Protein AF-A0A847FYU6-F1 (afdb_monomer_lite)

Radius of gyration: 20.03 Å; chains: 1; bounding box: 43×54×54 Å

Structure (mmCIF, N/CA/C/O backbone):
data_AF-A0A847FYU6-F1
#
_entry.id   AF-A0A847FYU6-F1
#
loop_
_atom_site.group_PDB
_atom_site.id
_atom_site.type_symbol
_atom_site.label_atom_id
_atom_site.label_alt_id
_atom_site.label_comp_id
_atom_site.label_asym_id
_atom_site.label_entity_id
_atom_site.label_seq_id
_atom_site.pdbx_PDB_ins_code
_atom_site.Cartn_x
_atom_site.Cartn_y
_atom_site.Cartn_z
_atom_site.occupancy
_atom_site.B_iso_or_equiv
_atom_site.auth_seq_id
_atom_site.auth_comp_id
_atom_site.auth_asym_id
_atom_site.auth_atom_id
_atom_site.pdbx_PDB_model_num
ATOM 1 N N . MET A 1 1 ? 19.578 22.701 -1.229 1.00 43.34 1 MET A N 1
ATOM 2 C CA . MET A 1 1 ? 18.498 22.442 -0.250 1.00 43.34 1 MET A CA 1
ATOM 3 C C . MET A 1 1 ? 17.184 22.401 -1.014 1.00 43.34 1 MET A C 1
ATOM 5 O O . MET A 1 1 ? 16.967 23.309 -1.808 1.00 43.34 1 MET A O 1
ATOM 9 N N . LYS A 1 2 ? 16.361 21.353 -0.849 1.00 46.41 2 LYS A N 1
ATOM 10 C CA . LYS A 1 2 ? 15.004 21.306 -1.429 1.00 46.41 2 LYS A CA 1
ATOM 11 C C . LYS A 1 2 ? 14.186 22.397 -0.721 1.00 46.41 2 LYS A C 1
ATOM 13 O O . LYS A 1 2 ? 14.254 22.490 0.503 1.00 46.41 2 LYS A O 1
ATOM 18 N N . ALA A 1 3 ? 13.534 23.280 -1.473 1.00 59.75 3 ALA A N 1
ATOM 19 C CA . ALA A 1 3 ? 12.736 24.351 -0.883 1.00 59.75 3 ALA A CA 1
ATOM 20 C C . ALA A 1 3 ? 11.536 23.732 -0.155 1.00 59.75 3 ALA A C 1
ATOM 22 O O . ALA A 1 3 ? 10.789 22.977 -0.771 1.00 59.75 3 ALA A O 1
ATOM 23 N N . ILE A 1 4 ? 11.387 24.032 1.136 1.00 56.44 4 ILE A N 1
ATOM 24 C CA . ILE A 1 4 ? 10.260 23.563 1.946 1.00 56.44 4 ILE A CA 1
ATOM 25 C C . ILE A 1 4 ? 9.082 24.510 1.696 1.00 56.44 4 ILE A C 1
ATOM 27 O O . ILE A 1 4 ? 9.173 25.712 1.949 1.00 56.44 4 ILE A O 1
ATOM 31 N N . SER A 1 5 ? 7.987 23.975 1.170 1.00 66.25 5 SER A N 1
ATOM 32 C CA . SER A 1 5 ? 6.736 24.669 0.884 1.00 66.25 5 SER A CA 1
ATOM 33 C C . SER A 1 5 ? 5.738 24.456 2.014 1.00 66.25 5 SER A C 1
ATOM 35 O O . SER A 1 5 ? 5.452 23.327 2.407 1.00 66.25 5 SER A O 1
ATOM 37 N N . ILE A 1 6 ? 5.113 25.536 2.484 1.00 61.34 6 ILE A N 1
ATOM 38 C CA . ILE A 1 6 ? 4.040 25.444 3.482 1.00 61.34 6 ILE A CA 1
ATOM 39 C C . ILE A 1 6 ? 2.865 24.577 2.997 1.00 61.34 6 ILE A C 1
ATOM 41 O O . ILE A 1 6 ? 2.273 23.844 3.782 1.00 61.34 6 ILE A O 1
ATOM 45 N N . PHE A 1 7 ? 2.558 24.607 1.698 1.00 55.06 7 PHE A N 1
ATOM 46 C CA . PHE A 1 7 ? 1.417 23.887 1.129 1.00 55.06 7 PHE A CA 1
ATOM 47 C C . PHE A 1 7 ? 1.716 22.422 0.803 1.00 55.06 7 PHE A C 1
ATOM 49 O O . PHE A 1 7 ? 0.790 21.619 0.815 1.00 55.06 7 PHE A O 1
ATOM 56 N N . ASN A 1 8 ? 2.979 22.079 0.521 1.00 51.44 8 ASN A N 1
ATOM 57 C CA . ASN A 1 8 ? 3.351 20.728 0.082 1.00 51.44 8 ASN A CA 1
ATOM 58 C C . ASN A 1 8 ? 4.063 19.914 1.171 1.00 51.44 8 ASN A C 1
ATOM 60 O O . ASN A 1 8 ? 3.996 18.691 1.136 1.00 51.44 8 ASN A O 1
ATOM 64 N N . ASP A 1 9 ? 4.727 20.579 2.122 1.00 56.53 9 ASP A N 1
ATOM 65 C CA . ASP A 1 9 ? 5.598 19.924 3.106 1.00 56.53 9 ASP A CA 1
ATOM 66 C C . ASP A 1 9 ? 5.151 20.140 4.565 1.00 56.53 9 ASP A C 1
ATOM 68 O O . ASP A 1 9 ? 5.612 19.427 5.454 1.00 56.53 9 ASP A O 1
ATOM 72 N N . VAL A 1 10 ? 4.265 21.112 4.836 1.00 58.56 10 VAL A N 1
ATOM 73 C CA . VAL A 1 10 ? 3.829 21.464 6.208 1.00 58.56 10 VAL A CA 1
ATOM 74 C C . VAL A 1 10 ? 2.345 21.178 6.438 1.00 58.56 10 VAL A C 1
ATOM 76 O O . VAL A 1 10 ? 1.976 20.643 7.484 1.00 58.56 10 VAL A O 1
ATOM 79 N N . LEU A 1 11 ? 1.481 21.515 5.478 1.00 59.62 11 LEU A N 1
ATOM 80 C CA . LEU A 1 11 ? 0.061 21.182 5.554 1.00 59.62 11 LEU A CA 1
ATOM 81 C C . LEU A 1 11 ? -0.159 19.718 5.157 1.00 59.62 11 LEU A C 1
ATOM 83 O O . LEU A 1 11 ? 0.152 19.301 4.045 1.00 59.62 11 LEU A O 1
ATOM 87 N N . GLY A 1 12 ? -0.706 18.937 6.091 1.00 58.03 12 GLY A N 1
ATOM 88 C CA . GLY A 1 12 ? -1.098 17.555 5.836 1.00 58.03 12 GLY A CA 1
ATOM 89 C C . GLY A 1 12 ? -2.243 17.452 4.816 1.00 58.03 12 GLY A C 1
ATOM 90 O O . GLY A 1 12 ? -2.967 18.423 4.584 1.00 58.03 12 GLY A O 1
ATOM 91 N N . PRO A 1 13 ? -2.441 16.271 4.210 1.00 62.00 13 PRO A N 1
ATOM 92 C CA . PRO A 1 13 ? -3.487 16.067 3.216 1.00 62.00 13 PRO A CA 1
ATOM 93 C C . PRO A 1 13 ? -4.883 16.266 3.817 1.00 62.00 13 PRO A C 1
ATOM 95 O O . PRO A 1 13 ? -5.153 15.865 4.949 1.00 62.00 13 PRO A O 1
ATOM 98 N N . VAL A 1 14 ? -5.799 16.830 3.026 1.00 68.69 14 VAL A N 1
ATOM 99 C CA . VAL A 1 14 ? -7.224 16.880 3.378 1.00 68.69 14 VAL A CA 1
ATOM 100 C C . VAL A 1 14 ? -7.782 15.460 3.293 1.00 68.69 14 VAL A C 1
ATOM 102 O O . VAL A 1 14 ? -7.797 14.853 2.223 1.00 68.69 14 VAL A O 1
ATOM 105 N N . MET A 1 15 ? -8.221 14.916 4.425 1.00 75.25 15 MET A N 1
ATOM 106 C CA . MET A 1 15 ? -8.644 13.522 4.543 1.00 75.25 15 MET A CA 1
ATOM 107 C C . MET A 1 15 ? -9.713 13.342 5.617 1.00 75.25 15 MET A C 1
ATOM 109 O O . MET A 1 15 ? -9.850 14.176 6.509 1.00 75.25 15 MET A O 1
ATOM 113 N N . ARG A 1 16 ? -10.439 12.219 5.555 1.00 74.31 16 ARG A N 1
ATOM 114 C CA . ARG A 1 16 ? -11.353 11.784 6.628 1.00 74.31 16 ARG A CA 1
ATOM 115 C C . ARG A 1 16 ? -10.680 10.891 7.686 1.00 74.31 16 ARG A C 1
ATOM 117 O O . ARG A 1 16 ? -11.329 10.519 8.656 1.00 74.31 16 ARG A O 1
ATOM 124 N N . GLY A 1 17 ? -9.406 10.538 7.498 1.00 62.62 17 GLY A N 1
ATOM 125 C CA . GLY A 1 17 ? -8.638 9.696 8.419 1.00 62.62 17 GLY A CA 1
ATOM 126 C C . GLY A 1 17 ? -7.938 10.479 9.538 1.00 62.62 17 GLY A C 1
ATOM 127 O O . GLY A 1 17 ? -7.663 11.667 9.368 1.00 62.62 17 GLY A O 1
ATOM 128 N N . PRO A 1 18 ? -7.616 9.831 10.671 1.00 77.19 18 PRO A N 1
ATOM 129 C CA . PRO A 1 18 ? -7.043 10.502 11.839 1.00 77.19 18 PRO A CA 1
ATOM 130 C C . PRO A 1 18 ? -5.551 10.846 11.696 1.00 77.19 18 PRO A C 1
ATOM 132 O O . PRO A 1 18 ? -5.053 11.677 12.454 1.00 77.19 18 PRO A O 1
ATOM 135 N N . SER A 1 19 ? -4.816 10.222 10.761 1.00 80.62 19 SER A N 1
ATOM 136 C CA . SER A 1 19 ? -3.350 10.298 10.731 1.00 80.62 19 SER A CA 1
ATOM 137 C C . SER A 1 19 ? -2.748 10.370 9.327 1.00 80.62 19 SER A C 1
ATOM 139 O O . SER A 1 19 ? -3.019 9.547 8.456 1.00 80.62 19 SER A O 1
ATOM 141 N N . SER A 1 20 ? -1.833 11.314 9.098 1.00 80.44 20 SER A N 1
ATOM 142 C CA . SER A 1 20 ? -1.152 11.423 7.800 1.00 80.44 20 SER A CA 1
ATOM 143 C C . SER A 1 20 ? -0.212 10.237 7.557 1.00 80.44 20 SER A C 1
ATOM 145 O O . SER A 1 20 ? -0.145 9.711 6.451 1.00 80.44 20 SER A O 1
ATOM 147 N N . SER A 1 21 ? 0.490 9.760 8.588 1.00 84.56 21 SER A N 1
ATOM 148 C CA . SER A 1 21 ? 1.397 8.607 8.469 1.00 84.56 21 SER A CA 1
ATOM 149 C C . SER A 1 21 ? 0.663 7.268 8.476 1.00 84.56 21 SER A C 1
ATOM 151 O O . SER A 1 21 ? 1.101 6.337 7.809 1.00 84.56 21 SER A O 1
ATOM 153 N N . HIS A 1 22 ? -0.455 7.174 9.198 1.00 90.50 22 HIS A N 1
ATOM 154 C CA . HIS A 1 22 ? -1.193 5.924 9.372 1.00 90.50 22 HIS A CA 1
ATOM 155 C C . HIS A 1 22 ? -2.504 5.862 8.592 1.00 90.50 22 HIS A C 1
ATOM 157 O O . HIS A 1 22 ? -3.166 4.843 8.644 1.00 90.50 22 HIS A O 1
ATOM 163 N N . THR A 1 23 ? -2.874 6.875 7.817 1.00 92.44 23 THR A N 1
ATOM 164 C CA . THR A 1 23 ? -4.031 6.802 6.911 1.00 92.44 23 THR A CA 1
ATOM 165 C C . THR A 1 23 ? -3.664 7.296 5.520 1.00 92.44 23 THR A C 1
ATOM 167 O O . THR A 1 23 ? -3.833 6.565 4.544 1.00 92.44 23 THR A O 1
ATOM 170 N N . ALA A 1 24 ? -3.095 8.502 5.407 1.00 91.50 24 ALA A N 1
ATOM 171 C CA . ALA A 1 24 ? -2.779 9.068 4.096 1.00 91.50 24 ALA A CA 1
ATOM 172 C C . ALA A 1 24 ? -1.630 8.339 3.388 1.00 91.50 24 ALA A C 1
ATOM 174 O O . ALA A 1 24 ? -1.747 8.042 2.202 1.00 91.50 24 ALA A O 1
ATOM 175 N N . ALA A 1 25 ? -0.547 7.995 4.090 1.00 93.50 25 ALA A N 1
ATOM 176 C CA . ALA A 1 25 ? 0.525 7.205 3.485 1.00 93.50 25 ALA A CA 1
ATOM 177 C C . ALA A 1 25 ? 0.050 5.794 3.069 1.00 93.50 25 ALA A C 1
ATOM 179 O O . ALA A 1 25 ? 0.271 5.438 1.913 1.00 93.50 25 ALA A O 1
ATOM 180 N N . PRO A 1 26 ? -0.672 5.014 3.905 1.00 96.88 26 PRO A N 1
ATOM 181 C CA . PRO A 1 26 ? -1.332 3.777 3.473 1.00 96.88 26 PRO A CA 1
ATOM 182 C C . PRO A 1 26 ? -2.213 3.935 2.234 1.00 96.88 26 PRO A C 1
ATOM 184 O O . PRO A 1 26 ? -2.156 3.110 1.324 1.00 96.88 26 PRO A O 1
ATOM 187 N N . TYR A 1 27 ? -2.975 5.026 2.155 1.00 96.12 27 TYR A N 1
ATOM 188 C CA . TYR A 1 27 ? -3.772 5.354 0.978 1.00 96.12 27 TYR A CA 1
ATOM 189 C C . TYR A 1 27 ? -2.930 5.552 -0.281 1.00 96.12 27 TYR A C 1
ATOM 191 O O . TYR A 1 27 ? -3.221 4.957 -1.321 1.00 96.12 27 TYR A O 1
ATOM 199 N N . GLN A 1 28 ? -1.861 6.338 -0.199 1.00 94.44 28 GLN A N 1
ATOM 200 C CA . GLN A 1 28 ? -0.973 6.549 -1.338 1.00 94.44 28 GLN A CA 1
ATOM 201 C C . GLN A 1 28 ? -0.245 5.257 -1.737 1.00 94.44 28 GLN A C 1
ATOM 203 O O . GLN A 1 28 ? -0.150 4.952 -2.926 1.00 94.44 28 GLN A O 1
ATOM 208 N N . ILE A 1 29 ? 0.175 4.443 -0.760 1.00 97.06 29 ILE A N 1
ATOM 209 C CA . ILE A 1 29 ? 0.744 3.113 -1.010 1.00 97.06 29 ILE A CA 1
ATOM 210 C C . ILE A 1 29 ? -0.279 2.245 -1.755 1.00 97.06 29 ILE A C 1
ATOM 212 O O . ILE A 1 29 ? 0.053 1.669 -2.789 1.00 97.06 29 ILE A O 1
ATOM 216 N N . GLY A 1 30 ? -1.532 2.196 -1.295 1.00 96.81 30 GLY A N 1
ATOM 217 C CA . GLY A 1 30 ? -2.610 1.455 -1.953 1.00 96.81 30 GLY A CA 1
ATOM 218 C C . GLY A 1 30 ? -2.847 1.914 -3.395 1.00 96.81 30 GLY A C 1
ATOM 219 O O . GLY A 1 30 ? -2.983 1.083 -4.293 1.00 96.81 30 GLY A O 1
ATOM 220 N N . ARG A 1 31 ? -2.817 3.228 -3.652 1.00 94.00 31 ARG A N 1
ATOM 221 C CA . ARG A 1 31 ? -2.963 3.792 -5.004 1.00 94.00 31 ARG A CA 1
ATOM 222 C C . ARG A 1 31 ? -1.825 3.408 -5.937 1.00 94.00 31 ARG A C 1
ATOM 224 O O . ARG A 1 31 ? -2.080 3.022 -7.078 1.00 94.00 31 ARG A O 1
ATOM 231 N N . MET A 1 32 ? -0.585 3.524 -5.473 1.00 94.00 32 MET A N 1
ATOM 232 C CA . MET A 1 32 ? 0.580 3.124 -6.261 1.00 94.00 32 MET A CA 1
ATOM 233 C C . MET A 1 32 ? 0.570 1.617 -6.513 1.00 94.00 32 MET A C 1
ATOM 235 O O . MET A 1 32 ? 0.771 1.184 -7.644 1.00 94.00 32 MET A O 1
ATOM 239 N N . ALA A 1 33 ? 0.230 0.813 -5.504 1.00 95.62 33 ALA A N 1
ATOM 240 C CA . ALA A 1 33 ? 0.115 -0.632 -5.652 1.00 95.62 33 ALA A CA 1
ATOM 241 C C . ALA A 1 33 ? -0.987 -1.023 -6.653 1.00 95.62 33 ALA A C 1
ATOM 243 O O . ALA A 1 33 ? -0.771 -1.907 -7.479 1.00 95.62 33 ALA A O 1
ATOM 244 N N . ARG A 1 34 ? -2.130 -0.320 -6.659 1.00 94.06 34 ARG A N 1
ATOM 245 C CA . ARG A 1 34 ? -3.172 -0.466 -7.690 1.00 94.06 34 ARG A CA 1
ATOM 246 C C . ARG A 1 34 ? -2.621 -0.173 -9.086 1.00 94.06 34 ARG A C 1
ATOM 248 O O . ARG A 1 34 ? -2.876 -0.944 -10.008 1.00 94.06 34 ARG A O 1
ATOM 255 N N . ALA A 1 35 ? -1.883 0.924 -9.256 1.00 90.00 35 ALA A N 1
ATOM 256 C CA . ALA A 1 35 ? -1.304 1.295 -10.548 1.00 90.00 35 ALA A CA 1
ATOM 257 C C . ALA A 1 35 ? -0.295 0.245 -11.043 1.00 90.00 35 ALA A C 1
ATOM 259 O O . ALA A 1 35 ? -0.371 -0.182 -12.194 1.00 90.00 35 ALA A O 1
ATOM 260 N N . LEU A 1 36 ? 0.581 -0.241 -10.160 1.00 91.31 36 LEU A N 1
ATOM 261 C CA . LEU A 1 36 ? 1.536 -1.312 -10.461 1.00 91.31 36 LEU A CA 1
ATOM 262 C C . LEU A 1 36 ? 0.824 -2.629 -10.823 1.00 91.31 36 LEU A C 1
ATOM 264 O O . LEU A 1 36 ? 1.187 -3.290 -11.800 1.00 91.31 36 LEU A O 1
ATOM 268 N N . LEU A 1 37 ? -0.228 -2.988 -10.079 1.00 92.62 37 LEU A N 1
ATOM 269 C CA . LEU A 1 37 ? -1.007 -4.210 -10.288 1.00 92.62 37 LEU A CA 1
ATOM 270 C C . LEU A 1 37 ? -1.802 -4.198 -11.600 1.00 92.62 37 LEU A C 1
ATOM 272 O O . LEU A 1 37 ? -1.898 -5.236 -12.251 1.00 92.62 37 LEU A O 1
ATOM 276 N N . LEU A 1 38 ? -2.395 -3.058 -11.973 1.00 87.50 38 LEU A N 1
ATOM 277 C CA . LEU A 1 38 ? -3.317 -2.956 -13.114 1.00 87.50 38 LEU A CA 1
ATOM 278 C C . LEU A 1 38 ? -2.655 -2.434 -14.399 1.00 87.50 38 LEU A C 1
ATOM 280 O O . LEU A 1 38 ? -3.106 -2.781 -15.487 1.00 87.50 38 LEU A O 1
ATOM 284 N N . GLY A 1 39 ? -1.520 -1.733 -14.304 1.00 73.06 39 GLY A N 1
ATOM 285 C CA . GLY A 1 39 ? -0.780 -1.200 -15.454 1.00 73.06 39 GLY A CA 1
ATOM 286 C C . GLY A 1 39 ? -1.353 0.113 -16.025 1.00 73.06 39 GLY A C 1
ATOM 287 O O . GLY A 1 39 ? -2.414 0.571 -15.593 1.00 73.06 39 GLY A O 1
ATOM 288 N N . PRO A 1 40 ? -0.643 0.738 -16.989 1.00 54.94 40 PRO A N 1
ATOM 289 C CA . PRO A 1 40 ? -0.931 2.088 -17.496 1.00 54.94 40 PRO A CA 1
ATOM 290 C C . PRO A 1 40 ? -2.248 2.225 -18.273 1.00 54.94 40 PRO A C 1
ATOM 292 O O . PRO A 1 40 ? -2.797 3.321 -18.333 1.00 54.94 40 PRO A O 1
ATOM 295 N N . ASP A 1 41 ? -2.821 1.139 -18.793 1.00 45.38 41 ASP A N 1
ATOM 296 C CA . ASP A 1 41 ? -4.009 1.220 -19.655 1.00 45.38 41 ASP A CA 1
ATOM 297 C C . ASP A 1 41 ? -5.294 1.676 -18.933 1.00 45.38 41 ASP A C 1
ATOM 299 O O . ASP A 1 41 ? -6.324 1.871 -19.578 1.00 45.38 41 ASP A O 1
ATOM 303 N N . ARG A 1 42 ? -5.301 1.780 -17.594 1.00 49.78 42 ARG A N 1
ATOM 304 C CA . ARG A 1 42 ? -6.557 1.778 -16.808 1.00 49.78 42 ARG A CA 1
ATOM 305 C C . ARG A 1 42 ? -6.583 2.730 -15.614 1.00 49.78 42 ARG A C 1
ATOM 307 O O . ARG A 1 42 ? -7.326 2.518 -14.649 1.00 49.78 42 ARG A O 1
ATOM 314 N N . VAL A 1 43 ? -5.780 3.788 -15.660 1.00 39.12 43 VAL A N 1
ATOM 315 C CA . VAL A 1 43 ? -5.904 4.925 -14.744 1.00 39.12 43 VAL A CA 1
ATOM 316 C C . VAL A 1 43 ? -6.774 5.984 -15.445 1.00 39.12 43 VAL A C 1
ATOM 318 O O . VAL A 1 43 ? -6.302 6.579 -16.410 1.00 39.12 43 VAL A O 1
ATOM 321 N N . PRO A 1 44 ? -8.019 6.255 -14.996 1.00 36.47 44 PRO A N 1
ATOM 322 C CA . PRO A 1 44 ? -9.011 7.028 -15.764 1.00 36.47 44 PRO A CA 1
ATOM 323 C C . PRO A 1 44 ? -8.567 8.423 -16.233 1.00 36.47 44 PRO A C 1
ATOM 325 O O . PRO A 1 44 ? -9.132 8.964 -17.176 1.00 36.47 44 PRO A O 1
ATOM 328 N N . HIS A 1 45 ? -7.561 9.015 -15.582 1.00 40.41 45 HIS A N 1
ATOM 329 C CA . HIS A 1 45 ? -7.028 10.337 -15.920 1.00 40.41 45 HIS A CA 1
ATOM 330 C C . HIS A 1 45 ? -5.818 10.317 -16.870 1.00 40.41 45 HIS A C 1
ATOM 332 O O . HIS A 1 45 ? -5.413 11.382 -17.322 1.00 40.41 45 HIS A O 1
ATOM 338 N N . LEU A 1 46 ? -5.252 9.145 -17.188 1.00 35.62 46 LEU A N 1
ATOM 339 C CA . LEU A 1 46 ? -4.113 8.988 -18.108 1.00 35.62 46 LEU A CA 1
ATOM 340 C C . LEU A 1 46 ? -4.495 8.298 -19.429 1.00 35.62 46 LEU A C 1
ATOM 342 O O . LEU A 1 46 ? -3.724 8.336 -20.377 1.00 35.62 46 LEU A O 1
ATOM 346 N N . SER A 1 47 ? -5.697 7.723 -19.535 1.00 37.28 47 SER A N 1
ATOM 347 C CA . SER A 1 47 ? -6.171 7.025 -20.744 1.00 37.28 47 SER A CA 1
ATOM 348 C C . SER A 1 47 ? -6.692 7.950 -21.860 1.00 37.28 47 SER A C 1
ATOM 350 O O . SER A 1 47 ? -7.392 7.492 -22.764 1.00 37.28 47 SER A O 1
ATOM 352 N N . ARG A 1 48 ? -6.394 9.255 -21.831 1.00 41.38 48 ARG A N 1
ATOM 353 C CA . ARG A 1 48 ? -6.745 10.154 -22.939 1.00 41.38 48 ARG A CA 1
ATOM 354 C C . ARG A 1 48 ? -5.605 10.195 -23.945 1.00 41.38 48 ARG A C 1
ATOM 356 O O . ARG A 1 48 ? -4.610 10.865 -23.723 1.00 41.38 48 ARG A O 1
ATOM 363 N N . GLY A 1 49 ? -5.808 9.492 -25.056 1.00 45.16 49 GLY A N 1
ATOM 364 C CA . GLY A 1 49 ? -4.967 9.593 -26.244 1.00 45.16 49 GLY A CA 1
ATOM 365 C C . GLY A 1 49 ? -4.097 8.365 -26.460 1.00 45.16 49 GLY A C 1
ATOM 366 O O . GLY A 1 49 ? -2.966 8.318 -25.999 1.00 45.16 49 GLY A O 1
ATOM 367 N N . THR A 1 50 ? -4.655 7.372 -27.159 1.00 40.72 50 THR A N 1
ATOM 368 C CA . THR A 1 50 ? -4.028 6.491 -28.174 1.00 40.72 50 THR A CA 1
ATOM 369 C C . THR A 1 50 ? -4.736 5.135 -28.202 1.00 40.72 50 THR A C 1
ATOM 371 O O . THR A 1 50 ? -4.260 4.143 -27.666 1.00 40.72 50 THR A O 1
ATOM 374 N N . ALA A 1 51 ? -5.889 5.073 -28.867 1.00 35.72 51 ALA A N 1
ATOM 375 C CA . ALA A 1 51 ? -6.371 3.815 -29.429 1.00 35.72 51 ALA A CA 1
ATOM 376 C C . ALA A 1 51 ? -7.320 4.104 -30.596 1.00 35.72 51 ALA A C 1
ATOM 378 O O . ALA A 1 51 ? -8.503 4.374 -30.402 1.00 35.72 51 ALA A O 1
ATOM 379 N N . SER A 1 52 ? -6.796 4.035 -31.818 1.00 38.19 52 SER A N 1
ATOM 380 C CA . SER A 1 52 ? -7.546 3.397 -32.893 1.00 38.19 52 SER A CA 1
ATOM 381 C C . SER A 1 52 ? -7.286 1.894 -32.786 1.00 38.19 52 SER A C 1
ATOM 383 O O . SER A 1 52 ? -6.127 1.496 -32.696 1.00 38.19 52 SER A O 1
ATOM 385 N N . GLU A 1 53 ? -8.367 1.117 -32.842 1.00 37.38 53 GLU A N 1
ATOM 386 C CA . GLU A 1 53 ? -8.471 -0.353 -32.894 1.00 37.38 53 GLU A CA 1
ATOM 387 C C . GLU A 1 53 ? -8.812 -1.067 -31.574 1.00 37.38 53 GLU A C 1
ATOM 389 O O . GLU A 1 53 ? -7.974 -1.385 -30.730 1.00 37.38 53 GLU A O 1
ATOM 394 N N . GLY A 1 54 ? -10.112 -1.367 -31.466 1.00 33.88 54 GLY A N 1
ATOM 395 C CA . GLY A 1 54 ? -10.739 -2.193 -30.443 1.00 33.88 54 GLY A CA 1
ATOM 396 C C . GLY A 1 54 ? -11.588 -1.371 -29.483 1.00 33.88 54 GLY A C 1
ATOM 397 O O . GLY A 1 54 ? -11.125 -1.038 -28.395 1.00 33.88 54 GLY A O 1
ATOM 398 N N . GLU A 1 55 ? -12.835 -1.080 -29.866 1.00 40.44 55 GLU A N 1
ATOM 399 C CA . GLU A 1 55 ? -13.898 -0.644 -28.953 1.00 40.44 55 GLU A CA 1
ATOM 400 C C . GLU A 1 55 ? -14.044 -1.686 -27.829 1.00 40.44 55 GLU A C 1
ATOM 402 O O . GLU A 1 55 ? -14.786 -2.658 -27.942 1.00 40.44 55 GLU A O 1
ATOM 407 N N . ARG A 1 56 ? -13.278 -1.534 -26.746 1.00 48.62 56 ARG A N 1
ATOM 408 C CA . ARG A 1 56 ? -13.503 -2.266 -25.500 1.00 48.62 56 ARG A CA 1
ATOM 409 C C . ARG A 1 56 ? -14.399 -1.400 -24.636 1.00 48.62 56 ARG A C 1
ATOM 411 O O . ARG A 1 56 ? -14.024 -0.288 -24.275 1.00 48.62 56 ARG A O 1
ATOM 418 N N . SER A 1 57 ? -15.599 -1.912 -24.382 1.00 41.03 57 SER A N 1
ATOM 419 C CA . SER A 1 57 ? -16.672 -1.241 -23.649 1.00 41.03 57 SER A CA 1
ATOM 420 C C . SER A 1 57 ? -16.188 -0.741 -22.281 1.00 41.03 57 SER A C 1
ATOM 422 O O . SER A 1 57 ? -15.334 -1.371 -21.657 1.00 41.03 57 SER A O 1
ATOM 424 N N . GLU A 1 58 ? -16.773 0.338 -21.753 1.00 41.09 58 GLU A N 1
ATOM 425 C CA . GLU A 1 58 ? -16.599 0.750 -20.346 1.00 41.09 58 GLU A CA 1
ATOM 426 C C . GLU A 1 58 ? -16.853 -0.417 -19.364 1.00 41.09 58 GLU A C 1
ATOM 428 O O . GLU A 1 58 ? -16.233 -0.486 -18.299 1.00 41.09 58 GLU A O 1
ATOM 433 N N . ALA A 1 59 ? -17.669 -1.403 -19.763 1.00 39.34 59 ALA A N 1
ATOM 434 C CA . ALA A 1 59 ? -17.886 -2.655 -19.038 1.00 39.34 59 ALA A CA 1
ATOM 435 C C . ALA A 1 59 ? -16.614 -3.523 -18.899 1.00 39.34 59 ALA A C 1
ATOM 437 O O . ALA A 1 59 ? -16.408 -4.152 -17.862 1.00 39.34 59 ALA A O 1
ATOM 438 N N . ASP A 1 60 ? -15.713 -3.515 -19.889 1.00 42.44 60 ASP A N 1
ATOM 439 C CA . ASP A 1 60 ? -14.444 -4.260 -19.860 1.00 42.44 60 ASP A CA 1
ATOM 440 C C . ASP A 1 60 ? -13.372 -3.570 -19.005 1.00 42.44 60 ASP A C 1
ATOM 442 O O . ASP A 1 60 ? -12.434 -4.225 -18.533 1.00 42.44 60 ASP A O 1
ATOM 446 N N . ALA A 1 61 ? -13.471 -2.249 -18.827 1.00 43.22 61 ALA A N 1
ATOM 447 C CA . ALA A 1 61 ? -12.618 -1.454 -17.942 1.00 43.22 61 ALA A CA 1
ATOM 448 C C . ALA A 1 61 ? -13.041 -1.609 -16.473 1.00 43.22 61 ALA A C 1
ATOM 450 O O . ALA A 1 61 ? -12.179 -1.765 -15.610 1.00 43.22 61 ALA A O 1
ATOM 451 N N . ALA A 1 62 ? -14.351 -1.678 -16.211 1.00 46.72 62 ALA A N 1
ATOM 452 C CA . ALA A 1 62 ? -14.920 -1.990 -14.898 1.00 46.72 62 ALA A CA 1
ATOM 453 C C . ALA A 1 62 ? -14.657 -3.444 -14.439 1.00 46.72 62 ALA A C 1
ATOM 455 O O . ALA A 1 62 ? -14.730 -3.744 -13.247 1.00 46.72 62 ALA A O 1
ATOM 456 N N . ALA A 1 63 ? -14.318 -4.351 -15.361 1.00 56.28 63 ALA A N 1
ATOM 457 C CA . ALA A 1 63 ? -14.068 -5.761 -15.056 1.00 56.28 63 ALA A CA 1
ATOM 458 C C . ALA A 1 63 ? -12.663 -6.066 -14.489 1.00 56.28 63 ALA A C 1
ATOM 460 O O . ALA A 1 63 ? -12.475 -7.125 -13.887 1.00 56.28 63 ALA A O 1
ATOM 461 N N . ASP A 1 64 ? -11.674 -5.177 -14.656 1.00 74.06 64 ASP A N 1
ATOM 462 C CA . ASP A 1 64 ? -10.299 -5.397 -14.179 1.00 74.06 64 ASP A CA 1
ATOM 463 C C . ASP A 1 64 ? -10.002 -4.525 -12.958 1.00 74.06 64 ASP A C 1
ATOM 465 O O . ASP A 1 64 ? -9.878 -3.304 -13.040 1.00 74.06 64 ASP A O 1
ATOM 469 N N . GLY A 1 65 ? -9.911 -5.177 -11.808 1.00 88.25 65 GLY A N 1
ATOM 470 C CA . GLY A 1 65 ? -9.664 -4.558 -10.517 1.00 88.25 65 GLY A CA 1
ATOM 471 C C . GLY A 1 65 ? -8.952 -5.537 -9.590 1.00 88.25 65 GLY A C 1
ATOM 472 O O . GLY A 1 65 ? -8.710 -6.687 -9.978 1.00 88.25 65 GLY A O 1
ATOM 473 N N . PRO A 1 66 ? -8.591 -5.109 -8.373 1.00 94.25 66 PRO A N 1
ATOM 474 C CA . PRO A 1 66 ? -8.098 -6.031 -7.360 1.00 94.25 66 PRO A CA 1
ATOM 475 C C . PRO A 1 66 ? -9.150 -7.121 -7.105 1.00 94.25 66 PRO A C 1
ATOM 477 O O . PRO A 1 66 ? -10.342 -6.841 -7.024 1.00 94.25 66 PRO A O 1
ATOM 480 N N . ALA A 1 67 ? -8.705 -8.368 -7.020 1.00 96.50 67 ALA A N 1
ATOM 481 C CA . ALA A 1 67 ? -9.501 -9.490 -6.532 1.00 96.50 67 ALA A CA 1
ATOM 482 C C . ALA A 1 67 ? -9.098 -9.832 -5.098 1.00 96.50 67 ALA A C 1
ATOM 484 O O . ALA A 1 67 ? -9.952 -10.106 -4.264 1.00 96.50 67 ALA A O 1
ATOM 485 N N . GLU A 1 68 ? -7.796 -9.785 -4.805 1.00 98.12 68 GLU A N 1
ATOM 486 C CA . GLU A 1 68 ? -7.267 -10.101 -3.483 1.00 98.12 68 GLU A CA 1
ATOM 487 C C . GLU A 1 68 ? -6.116 -9.176 -3.116 1.00 98.12 68 GLU A C 1
ATOM 489 O O . GLU A 1 68 ? -5.304 -8.793 -3.966 1.00 98.12 68 GLU A O 1
ATOM 494 N N . ALA A 1 69 ? -6.022 -8.861 -1.831 1.00 98.44 69 ALA A N 1
ATOM 495 C CA . ALA A 1 69 ? -4.945 -8.083 -1.260 1.00 98.44 69 ALA A CA 1
ATOM 496 C C . ALA A 1 69 ? -4.622 -8.572 0.147 1.00 98.44 69 ALA A C 1
ATOM 498 O O . ALA A 1 69 ? -5.476 -8.563 1.027 1.00 98.44 69 ALA A O 1
ATOM 499 N N . ALA A 1 70 ? -3.375 -8.967 0.372 1.00 98.75 70 ALA A N 1
ATOM 500 C CA . ALA A 1 70 ? -2.849 -9.242 1.698 1.00 98.75 70 ALA A CA 1
ATOM 501 C C . ALA A 1 70 ? -1.803 -8.188 2.061 1.00 98.75 70 ALA A C 1
ATOM 503 O O . ALA A 1 70 ? -0.826 -8.005 1.331 1.00 98.75 70 ALA A O 1
ATOM 504 N N . PHE A 1 71 ? -2.009 -7.534 3.199 1.00 98.69 71 PHE A N 1
ATOM 505 C CA . PHE A 1 71 ? -1.091 -6.584 3.813 1.00 98.69 71 PHE A CA 1
ATOM 506 C C . PHE A 1 71 ? -0.526 -7.209 5.089 1.00 98.69 71 PHE A C 1
ATOM 508 O O . PHE A 1 71 ? -1.274 -7.650 5.967 1.00 98.69 71 PHE A O 1
ATOM 515 N N . VAL A 1 72 ? 0.798 -7.270 5.184 1.00 98.56 72 VAL A N 1
ATOM 516 C CA . VAL A 1 72 ? 1.504 -7.866 6.318 1.00 98.56 72 VAL A CA 1
ATOM 517 C C . VAL A 1 72 ? 2.342 -6.800 7.005 1.00 98.56 72 VAL A C 1
ATOM 519 O O . VAL A 1 72 ? 3.099 -6.078 6.353 1.00 98.56 72 VAL A O 1
ATOM 522 N N . PHE A 1 73 ? 2.203 -6.719 8.325 1.00 97.62 73 PHE A N 1
ATOM 523 C CA . PHE A 1 73 ? 2.972 -5.825 9.182 1.00 97.62 73 PHE A CA 1
ATOM 524 C C . PHE A 1 73 ? 3.861 -6.640 10.115 1.00 97.62 73 PHE A C 1
ATOM 526 O O . PHE A 1 73 ? 3.422 -7.652 10.668 1.00 97.62 73 PHE A O 1
ATOM 533 N N . ASP A 1 74 ? 5.090 -6.175 10.323 1.00 95.25 74 ASP A N 1
ATOM 534 C CA . ASP A 1 74 ? 5.975 -6.787 11.310 1.00 95.25 74 ASP A CA 1
ATOM 535 C C . ASP A 1 74 ? 5.463 -6.507 12.739 1.00 95.25 74 ASP A C 1
ATOM 537 O O . ASP A 1 74 ? 5.092 -5.362 13.011 1.00 95.25 74 ASP A O 1
ATOM 541 N N . PRO A 1 75 ? 5.458 -7.488 13.668 1.00 94.94 75 PRO A N 1
ATOM 542 C CA . PRO A 1 75 ? 4.967 -7.299 15.035 1.00 94.94 75 PRO A CA 1
ATOM 543 C C . PRO A 1 75 ? 5.652 -6.158 15.798 1.00 94.94 75 PRO A C 1
ATOM 545 O O . PRO A 1 75 ? 5.022 -5.526 16.646 1.00 94.94 75 PRO A O 1
ATOM 548 N N . GLY A 1 76 ? 6.929 -5.885 15.505 1.00 89.38 76 GLY A N 1
ATOM 549 C CA . GLY A 1 76 ? 7.684 -4.787 16.110 1.00 89.38 76 GLY A CA 1
ATOM 550 C C . GLY A 1 76 ? 7.409 -3.417 15.482 1.00 89.38 76 GLY A C 1
ATOM 551 O O . GLY A 1 76 ? 7.915 -2.410 15.972 1.00 89.38 76 GLY A O 1
ATOM 552 N N . GLY A 1 77 ? 6.637 -3.363 14.395 1.00 90.94 77 GLY A N 1
ATOM 553 C CA . GLY A 1 77 ? 6.305 -2.141 13.676 1.00 90.94 77 GLY A CA 1
ATOM 554 C C . GLY A 1 77 ? 5.084 -1.408 14.235 1.00 90.94 77 GLY A C 1
ATOM 555 O O . GLY A 1 77 ? 4.167 -2.012 14.784 1.00 90.94 77 GLY A O 1
ATOM 556 N N . SER A 1 78 ? 5.030 -0.090 14.030 1.00 92.44 78 SER A N 1
ATOM 557 C CA . SER A 1 78 ? 3.911 0.760 14.460 1.00 92.44 78 SER A CA 1
ATOM 558 C C . SER A 1 78 ? 2.594 0.362 13.789 1.00 92.44 78 SER A C 1
ATOM 560 O O . SER A 1 78 ? 1.562 0.331 14.452 1.00 92.44 78 SER A O 1
ATOM 562 N N . PHE A 1 79 ? 2.606 -0.013 12.500 1.00 93.94 79 PHE A N 1
ATOM 563 C CA . PHE A 1 79 ? 1.379 -0.468 11.834 1.00 93.94 79 PHE A CA 1
ATOM 564 C C . PHE A 1 79 ? 0.758 -1.672 12.543 1.00 93.94 79 PHE A C 1
ATOM 566 O O . PHE A 1 79 ? -0.439 -1.658 12.807 1.00 93.94 79 PHE A O 1
ATOM 573 N N . ALA A 1 80 ? 1.550 -2.678 12.921 1.00 95.06 80 ALA A N 1
ATOM 574 C CA . ALA A 1 80 ? 1.019 -3.862 13.593 1.00 95.06 80 ALA A CA 1
ATOM 575 C C . ALA A 1 80 ? 0.265 -3.530 14.890 1.00 95.06 80 ALA A C 1
ATOM 577 O O . ALA A 1 80 ? -0.678 -4.239 15.235 1.00 95.06 80 ALA A O 1
ATOM 578 N N . GLN A 1 81 ? 0.658 -2.451 15.570 1.00 94.31 81 GLN A N 1
ATOM 579 C CA . GLN A 1 81 ? 0.080 -2.040 16.845 1.00 94.31 81 GLN A CA 1
ATOM 580 C C . GLN A 1 81 ? -1.245 -1.289 16.696 1.00 94.31 81 GLN A C 1
ATOM 582 O O . GLN A 1 81 ? -2.098 -1.418 17.566 1.00 94.31 81 GLN A O 1
ATOM 587 N N . VAL A 1 82 ? -1.400 -0.475 15.642 1.00 95.38 82 VAL A N 1
ATOM 588 C CA . VAL A 1 82 ? -2.494 0.514 15.571 1.00 95.38 82 VAL A CA 1
ATOM 589 C C . VAL A 1 82 ? -3.155 0.657 14.194 1.00 95.38 82 VAL A C 1
ATOM 591 O O . VAL A 1 82 ? -3.812 1.665 13.925 1.00 95.38 82 VAL A O 1
ATOM 594 N N . TYR A 1 83 ? -2.967 -0.294 13.271 1.00 96.19 83 TYR A N 1
ATOM 595 C CA . TYR A 1 83 ? -3.461 -0.136 11.895 1.00 96.19 83 TYR A CA 1
ATOM 596 C C . TYR A 1 83 ? -4.983 0.032 11.797 1.00 96.19 83 TYR A C 1
ATOM 598 O O . TYR A 1 83 ? -5.436 0.650 10.838 1.00 96.19 83 TYR A O 1
ATOM 606 N N . ARG A 1 84 ? -5.765 -0.486 12.754 1.00 95.69 84 ARG A N 1
ATOM 607 C CA . ARG A 1 84 ? -7.228 -0.317 12.776 1.00 95.69 84 ARG A CA 1
ATOM 608 C C . ARG A 1 84 ? -7.617 1.004 13.421 1.00 95.69 84 ARG A C 1
ATOM 610 O O . ARG A 1 84 ? -8.390 1.781 12.873 1.00 95.69 84 ARG A O 1
ATOM 617 N N . GLU A 1 85 ? -7.028 1.281 14.576 1.00 94.25 85 GLU A N 1
ATOM 618 C CA . GLU A 1 85 ? -7.287 2.451 15.411 1.00 94.25 85 GLU A CA 1
ATOM 619 C C . GLU A 1 85 ? -6.931 3.751 14.680 1.00 94.25 85 GLU A C 1
ATOM 621 O O . GLU A 1 85 ? -7.597 4.769 14.852 1.00 94.25 85 GLU A O 1
ATOM 626 N N . GLN A 1 86 ? -5.900 3.709 13.833 1.00 94.25 86 GLN A N 1
ATOM 627 C CA . GLN A 1 86 ? -5.454 4.836 13.014 1.00 94.25 86 GLN A CA 1
ATOM 628 C C . GLN A 1 86 ? -5.963 4.776 11.561 1.00 94.25 86 GLN A C 1
ATOM 630 O O . GLN A 1 86 ? -5.582 5.616 10.743 1.00 94.25 86 GLN A O 1
ATOM 635 N N . GLY A 1 87 ? -6.804 3.799 11.207 1.00 95.12 87 GLY A N 1
ATOM 636 C CA . GLY A 1 87 ? -7.411 3.682 9.877 1.00 95.12 87 GLY A CA 1
ATOM 637 C C . GLY A 1 87 ? -6.424 3.414 8.734 1.00 95.12 87 GLY A C 1
ATOM 638 O O . GLY A 1 87 ? -6.649 3.870 7.609 1.00 95.12 87 GLY A O 1
ATOM 639 N N . SER A 1 88 ? -5.317 2.715 8.996 1.00 97.06 88 SER A N 1
ATOM 640 C CA . SER A 1 88 ? -4.380 2.283 7.949 1.00 97.06 88 SER A CA 1
ATOM 641 C C . SER A 1 88 ? -5.011 1.257 7.028 1.00 97.06 88 SER A C 1
ATOM 643 O O . SER A 1 88 ? -4.812 1.333 5.819 1.00 97.06 88 SER A O 1
ATOM 645 N N . ASP A 1 89 ? -5.795 0.334 7.577 1.00 98.12 89 ASP A N 1
ATOM 646 C CA . ASP A 1 89 ? -6.596 -0.621 6.813 1.00 98.12 89 ASP A CA 1
ATOM 647 C C . ASP A 1 89 ? -7.553 0.070 5.835 1.00 98.12 89 ASP A C 1
ATOM 649 O O . ASP A 1 89 ? -7.555 -0.248 4.643 1.00 98.12 89 ASP A O 1
ATOM 653 N N . LEU A 1 90 ? -8.295 1.073 6.310 1.00 97.81 90 LEU A N 1
ATOM 654 C CA . LEU A 1 90 ? -9.180 1.893 5.484 1.00 97.81 90 LEU A CA 1
ATOM 655 C C . LEU A 1 90 ? -8.389 2.656 4.416 1.00 97.81 90 LEU A C 1
ATOM 657 O O . LEU A 1 90 ? -8.799 2.699 3.258 1.00 97.81 90 LEU A O 1
ATOM 661 N N . GLY A 1 91 ? -7.232 3.217 4.780 1.00 97.12 91 GLY A N 1
ATOM 662 C CA . GLY A 1 91 ? -6.334 3.895 3.847 1.00 97.12 91 GLY A CA 1
ATOM 663 C C . GLY A 1 91 ? -5.882 2.971 2.716 1.00 97.12 91 GLY A C 1
ATOM 664 O O . GLY A 1 91 ? -6.136 3.265 1.547 1.00 97.12 91 GLY A O 1
ATOM 665 N N . PHE A 1 92 ? -5.273 1.830 3.053 1.00 98.38 92 PHE A N 1
ATOM 666 C CA . PHE A 1 92 ? -4.828 0.828 2.081 1.00 98.38 92 PHE A CA 1
ATOM 667 C C . PHE A 1 92 ? -5.968 0.377 1.164 1.00 98.38 92 PHE A C 1
ATOM 669 O O . PHE A 1 92 ? -5.799 0.369 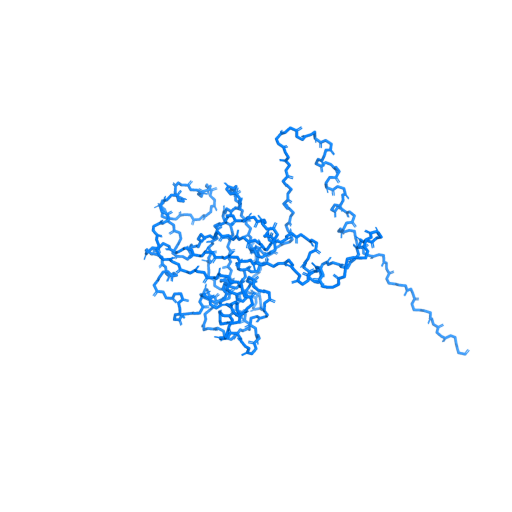-0.057 1.00 98.38 92 PHE A O 1
ATOM 676 N N . ALA A 1 93 ? -7.131 0.054 1.733 1.00 98.12 93 ALA A N 1
ATOM 677 C CA . ALA A 1 93 ? -8.294 -0.390 0.975 1.00 98.12 93 ALA A CA 1
ATOM 678 C C . ALA A 1 93 ? -8.824 0.699 0.031 1.00 98.12 93 ALA A C 1
ATOM 680 O O . ALA A 1 93 ? -9.007 0.436 -1.156 1.00 98.12 93 ALA A O 1
ATOM 681 N N . ALA A 1 94 ? -8.998 1.935 0.507 1.00 96.88 94 ALA A N 1
ATOM 682 C CA . ALA A 1 94 ? -9.456 3.049 -0.323 1.00 96.88 94 ALA A CA 1
ATOM 683 C C . ALA A 1 94 ? -8.495 3.335 -1.475 1.00 96.88 94 ALA A C 1
ATOM 685 O O . ALA A 1 94 ? -8.926 3.495 -2.618 1.00 96.88 94 ALA A O 1
ATOM 686 N N . GLY A 1 95 ? -7.189 3.334 -1.203 1.00 95.75 95 GLY A N 1
ATOM 687 C CA . GLY A 1 95 ? -6.179 3.540 -2.234 1.00 95.75 95 GLY A CA 1
ATOM 688 C C . GLY A 1 95 ? -6.199 2.434 -3.285 1.00 95.75 95 GLY A C 1
ATOM 689 O O . GLY A 1 95 ? -6.176 2.713 -4.485 1.00 95.75 95 GLY A O 1
ATOM 690 N N . LEU A 1 96 ? -6.310 1.184 -2.834 1.00 96.25 96 LEU A N 1
ATOM 691 C CA . LEU A 1 96 ? -6.367 0.010 -3.697 1.00 96.25 96 LEU A CA 1
ATOM 692 C C . LEU A 1 96 ? -7.627 -0.016 -4.579 1.00 96.25 96 LEU A C 1
ATOM 694 O O . LEU A 1 96 ? -7.548 -0.381 -5.752 1.00 96.25 96 LEU A O 1
ATOM 698 N N . LEU A 1 97 ? -8.777 0.398 -4.042 1.00 93.88 97 LEU A N 1
ATOM 699 C CA . LEU A 1 97 ? -10.035 0.505 -4.788 1.00 93.88 97 LEU A CA 1
ATOM 700 C C . LEU A 1 97 ? -10.125 1.780 -5.641 1.00 93.88 97 LEU A C 1
ATOM 702 O O . LEU A 1 97 ? -10.996 1.886 -6.501 1.00 93.88 97 LEU A O 1
ATOM 706 N N . GLY A 1 98 ? -9.210 2.735 -5.458 1.00 92.44 98 GLY A N 1
ATOM 707 C CA . GLY A 1 98 ? -9.212 4.011 -6.176 1.00 92.44 98 GLY A CA 1
ATOM 708 C C . GLY A 1 98 ? -10.252 5.012 -5.662 1.00 92.44 98 GLY A C 1
ATOM 709 O O . GLY A 1 98 ? -10.639 5.918 -6.398 1.00 92.44 98 GLY A O 1
ATOM 710 N N . TRP A 1 99 ? -10.711 4.859 -4.422 1.00 92.19 99 TRP A N 1
ATOM 711 C CA . TRP A 1 99 ? -11.629 5.797 -3.780 1.00 92.19 99 TRP A CA 1
ATOM 712 C C . TRP A 1 99 ? -10.891 7.061 -3.347 1.00 92.19 99 TRP A C 1
ATOM 714 O O . TRP A 1 99 ? -9.808 6.950 -2.784 1.00 92.19 99 TRP A O 1
ATOM 724 N N . PRO A 1 100 ? -11.447 8.267 -3.531 1.00 90.44 100 PRO A N 1
ATOM 725 C CA . PRO A 1 100 ? -10.864 9.469 -2.950 1.00 90.44 100 PRO A CA 1
ATOM 726 C C . PRO A 1 100 ? -10.744 9.362 -1.421 1.00 90.44 100 PRO A C 1
ATOM 728 O O . PRO A 1 100 ? -11.665 8.907 -0.748 1.00 90.44 100 PRO A O 1
ATOM 731 N N . LEU A 1 101 ? -9.647 9.865 -0.848 1.00 86.88 101 LEU A N 1
ATOM 732 C CA . LEU A 1 101 ? -9.440 9.895 0.613 1.00 86.88 101 LEU A CA 1
ATOM 733 C C . LEU A 1 101 ? -10.458 10.794 1.358 1.00 86.88 101 LEU A C 1
ATOM 735 O O . LEU A 1 101 ? -10.584 10.752 2.583 1.00 86.88 101 LEU A O 1
ATOM 739 N N . THR A 1 102 ? -11.178 11.624 0.607 1.00 89.06 102 THR A N 1
ATOM 740 C CA . THR A 1 102 ? -12.258 12.499 1.070 1.00 89.06 102 THR A CA 1
ATOM 741 C C . THR A 1 102 ? -13.655 11.919 0.834 1.00 89.06 102 THR A C 1
ATOM 743 O O . THR A 1 102 ? -14.628 12.576 1.210 1.00 89.06 102 THR A O 1
ATOM 746 N N . ASP A 1 103 ? -13.772 10.726 0.230 1.00 90.56 103 ASP A N 1
ATOM 747 C CA . ASP A 1 103 ? -15.060 10.073 -0.034 1.00 90.56 103 ASP A CA 1
ATOM 748 C C . ASP A 1 103 ? -15.840 9.913 1.276 1.00 90.56 103 ASP A C 1
ATOM 750 O O . ASP A 1 103 ? -15.306 9.500 2.308 1.00 90.56 103 ASP A O 1
ATOM 754 N N . GLU A 1 104 ? -17.124 10.261 1.254 1.00 91.31 104 GLU A N 1
ATOM 755 C CA . GLU A 1 104 ? -17.952 10.239 2.461 1.00 91.31 104 GLU A CA 1
ATOM 756 C C . GLU A 1 104 ? -18.152 8.827 3.007 1.00 91.31 104 GLU A C 1
ATOM 758 O O . GLU A 1 104 ? -18.373 8.639 4.204 1.00 91.31 104 GLU A O 1
ATOM 763 N N . ARG A 1 105 ? -18.029 7.831 2.129 1.00 93.31 105 ARG A N 1
ATOM 764 C CA . ARG A 1 105 ? -18.159 6.411 2.435 1.00 93.31 105 ARG A CA 1
ATOM 765 C C . ARG A 1 105 ? -16.846 5.804 2.916 1.00 93.31 105 ARG A C 1
ATOM 767 O O . ARG A 1 105 ? -16.829 4.606 3.160 1.00 93.31 105 ARG A O 1
ATOM 774 N N . PHE A 1 106 ? -15.764 6.577 3.074 1.00 91.94 106 PHE A N 1
ATOM 775 C CA . PHE A 1 106 ? -14.424 6.081 3.428 1.00 91.94 106 PHE A CA 1
ATOM 776 C C . PHE A 1 106 ? -14.426 5.064 4.584 1.00 91.94 106 PHE A C 1
ATOM 778 O O . PHE A 1 106 ? -13.796 4.017 4.482 1.00 91.94 106 PHE A O 1
ATOM 785 N N . GLY A 1 107 ? -15.202 5.315 5.645 1.00 93.44 107 GLY A N 1
ATOM 786 C CA . GLY A 1 107 ? -15.316 4.396 6.787 1.00 93.44 107 GLY A CA 1
ATOM 787 C C . GLY A 1 107 ? -15.948 3.030 6.475 1.00 93.44 107 GLY A C 1
ATOM 788 O O . GLY A 1 107 ? -15.837 2.115 7.278 1.00 93.44 107 GLY A O 1
ATOM 789 N N . GLN A 1 108 ? -16.594 2.877 5.318 1.00 96.00 108 GLN A N 1
ATOM 790 C CA . GLN A 1 108 ? -17.269 1.657 4.858 1.00 96.00 108 GLN A CA 1
ATOM 791 C C . GLN A 1 108 ? -16.467 0.916 3.778 1.00 96.00 108 GLN A C 1
ATOM 793 O O . GLN A 1 108 ? -16.967 -0.037 3.183 1.00 96.00 108 GLN A O 1
ATOM 798 N N . VAL A 1 109 ? -15.245 1.361 3.469 1.00 96.69 109 VAL A N 1
ATOM 799 C CA . VAL A 1 109 ? -14.500 0.875 2.300 1.00 96.69 109 VAL A CA 1
ATOM 800 C C . VAL A 1 109 ? -14.235 -0.632 2.334 1.00 96.69 109 VAL A C 1
ATOM 802 O O . VAL A 1 109 ? -14.340 -1.281 1.300 1.00 96.69 109 VAL A O 1
ATOM 805 N N . LEU A 1 110 ? -13.961 -1.208 3.508 1.00 97.88 110 LEU A N 1
ATOM 806 C CA . LEU A 1 110 ? -13.741 -2.652 3.658 1.00 97.88 110 LEU A CA 1
ATOM 807 C C . LEU A 1 110 ? -15.031 -3.454 3.443 1.00 97.88 110 LEU A C 1
ATOM 809 O O . LEU A 1 110 ? -15.008 -4.486 2.775 1.00 97.88 110 LEU A O 1
ATOM 813 N N . ASP A 1 111 ? -16.165 -2.952 3.938 1.00 97.38 111 ASP A N 1
ATOM 814 C CA . ASP A 1 111 ? -17.466 -3.590 3.724 1.00 97.38 111 ASP A CA 1
ATOM 815 C C . ASP A 1 111 ? -17.852 -3.576 2.246 1.00 97.38 111 ASP A C 1
ATOM 817 O O . ASP A 1 111 ? -18.375 -4.558 1.718 1.00 97.38 111 ASP A O 1
ATOM 821 N N . VAL A 1 112 ? -17.606 -2.454 1.564 1.00 94.94 112 VAL A N 1
ATOM 822 C CA . VAL A 1 112 ? -17.884 -2.343 0.132 1.00 94.94 112 VAL A CA 1
ATOM 823 C C . VAL A 1 112 ? -16.924 -3.209 -0.677 1.00 94.94 112 VAL A C 1
ATOM 825 O O . VAL A 1 112 ? -17.396 -3.915 -1.563 1.00 94.94 112 VAL A O 1
ATOM 828 N N . ALA A 1 113 ? -15.637 -3.262 -0.318 1.00 95.56 113 ALA A N 1
ATOM 829 C CA . ALA A 1 113 ? -14.675 -4.185 -0.922 1.00 95.56 113 ALA A CA 1
ATOM 830 C C . ALA A 1 113 ? -15.196 -5.630 -0.889 1.00 95.56 113 ALA A C 1
ATOM 832 O O . ALA A 1 113 ? -15.264 -6.291 -1.924 1.00 95.56 113 ALA A O 1
ATOM 833 N N . ALA A 1 114 ? -15.649 -6.089 0.282 1.00 95.94 114 ALA A N 1
ATOM 834 C CA . ALA A 1 114 ? -16.179 -7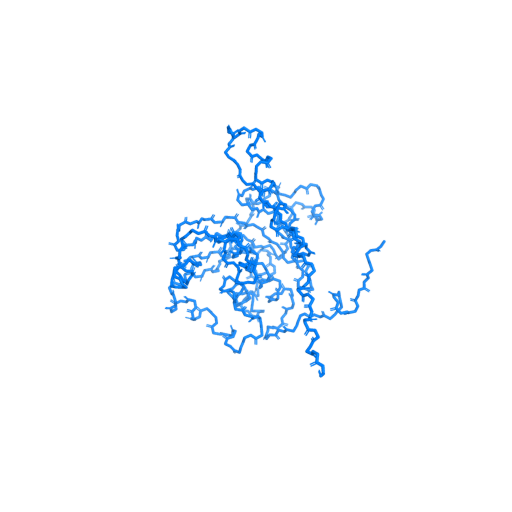.435 0.459 1.00 95.94 114 ALA A CA 1
ATOM 835 C C . ALA A 1 114 ? -17.448 -7.683 -0.376 1.00 95.94 114 ALA A C 1
ATOM 837 O O . ALA A 1 114 ? -17.567 -8.725 -1.021 1.00 95.94 114 ALA A O 1
ATOM 838 N N . ARG A 1 115 ? -18.382 -6.721 -0.422 1.00 95.06 115 ARG A N 1
ATOM 839 C CA . ARG A 1 115 ? -19.600 -6.810 -1.256 1.00 95.06 115 ARG A CA 1
ATOM 840 C C . ARG A 1 115 ? -19.288 -6.835 -2.751 1.00 95.06 115 ARG A C 1
ATOM 842 O O . ARG A 1 115 ? -19.993 -7.496 -3.506 1.00 95.06 115 ARG A O 1
ATOM 849 N N . GLU A 1 116 ? -18.235 -6.142 -3.171 1.00 92.06 116 GLU A N 1
ATOM 850 C CA . GLU A 1 116 ? -17.725 -6.153 -4.544 1.00 92.06 116 GLU A CA 1
ATOM 851 C C . GLU A 1 116 ? -16.833 -7.375 -4.836 1.00 92.06 116 GLU A C 1
ATOM 853 O O . GLU A 1 116 ? -16.290 -7.499 -5.935 1.00 92.06 116 GLU A O 1
ATOM 858 N N . GLY A 1 117 ? -16.686 -8.303 -3.885 1.00 94.88 117 GLY A N 1
ATOM 859 C CA . GLY A 1 117 ? -15.920 -9.535 -4.062 1.00 94.88 117 GLY A CA 1
ATOM 860 C C . GLY A 1 117 ? -14.405 -9.329 -4.084 1.00 94.88 117 GLY A C 1
ATOM 861 O O . GLY A 1 117 ? -13.700 -10.100 -4.732 1.00 94.88 117 GLY A O 1
ATOM 862 N N . VAL A 1 118 ? -13.902 -8.284 -3.423 1.00 96.50 118 VAL A N 1
ATOM 863 C CA . VAL A 1 118 ? -12.470 -8.045 -3.211 1.00 96.50 118 VAL A CA 1
ATOM 864 C C . VAL A 1 118 ? -12.088 -8.532 -1.811 1.00 96.50 118 VAL A C 1
ATOM 866 O O . VAL A 1 118 ? -12.528 -7.968 -0.810 1.00 96.50 118 VAL A O 1
ATOM 869 N N . ASP A 1 119 ? -11.258 -9.571 -1.730 1.00 98.06 119 ASP A N 1
ATOM 870 C CA . ASP A 1 119 ? -10.762 -10.119 -0.461 1.00 98.06 119 ASP A CA 1
ATOM 871 C C . ASP A 1 119 ? -9.545 -9.325 0.030 1.00 98.06 119 ASP A C 1
ATOM 873 O O . ASP A 1 119 ? -8.433 -9.477 -0.485 1.00 98.06 119 ASP A O 1
ATOM 877 N N . ILE A 1 120 ? -9.752 -8.458 1.024 1.00 98.50 120 ILE A N 1
ATOM 878 C CA . ILE A 1 120 ? -8.693 -7.651 1.636 1.00 98.50 120 ILE A CA 1
ATOM 879 C C . ILE A 1 120 ? -8.393 -8.178 3.040 1.00 98.50 120 ILE A C 1
ATOM 881 O O . ILE A 1 120 ? -9.250 -8.172 3.923 1.00 98.50 120 ILE A O 1
ATOM 885 N N . ARG A 1 121 ? -7.144 -8.588 3.265 1.00 98.56 121 ARG A N 1
ATOM 886 C CA . ARG A 1 121 ? -6.668 -9.180 4.517 1.00 98.56 121 ARG A CA 1
ATOM 887 C C . ARG A 1 121 ? -5.501 -8.392 5.088 1.00 98.56 121 ARG A C 1
ATOM 889 O O . ARG A 1 121 ? -4.564 -8.034 4.378 1.00 98.56 121 ARG A O 1
ATOM 896 N N . PHE A 1 122 ? -5.538 -8.202 6.401 1.00 98.62 122 PHE A N 1
ATOM 897 C CA . PHE A 1 122 ? -4.463 -7.601 7.181 1.00 98.62 122 PHE A CA 1
ATOM 898 C C . PHE A 1 122 ? -3.983 -8.614 8.213 1.00 98.62 122 PHE A C 1
ATOM 900 O O . PHE A 1 122 ? -4.789 -9.199 8.939 1.00 98.62 122 PHE A O 1
ATOM 907 N N . SER A 1 123 ? -2.675 -8.828 8.284 1.00 98.25 123 SER A N 1
ATOM 908 C CA . SER A 1 123 ? -2.073 -9.773 9.224 1.00 98.25 123 SER A CA 1
ATOM 909 C C . SER A 1 123 ? -0.801 -9.216 9.839 1.00 98.25 123 SER A C 1
ATOM 911 O O . SER A 1 123 ? -0.086 -8.432 9.218 1.00 98.25 123 SER A O 1
ATOM 913 N N . VAL A 1 124 ? -0.513 -9.660 11.056 1.00 98.06 124 VAL A N 1
ATOM 914 C CA . VAL A 1 124 ? 0.730 -9.353 11.757 1.00 98.06 124 VAL A CA 1
ATOM 915 C C . VAL A 1 124 ? 1.585 -10.615 11.755 1.00 98.06 124 VAL A C 1
ATOM 917 O O . VAL A 1 124 ? 1.164 -11.643 12.283 1.00 98.06 124 VAL A O 1
ATOM 920 N N . ALA A 1 125 ? 2.753 -10.557 11.123 1.00 96.88 125 ALA A N 1
ATOM 921 C CA . ALA A 1 125 ? 3.689 -11.674 11.018 1.00 96.88 125 ALA A CA 1
ATOM 922 C C . ALA A 1 125 ? 5.109 -11.147 10.803 1.00 96.88 125 ALA A C 1
ATOM 924 O O . ALA A 1 125 ? 5.285 -10.063 10.250 1.00 96.88 125 ALA A O 1
ATOM 925 N N . SER A 1 126 ? 6.117 -11.902 11.250 1.00 94.00 126 SER A N 1
ATOM 926 C CA . SER A 1 126 ? 7.512 -11.476 11.103 1.00 94.00 126 SER A CA 1
ATOM 927 C C . SER A 1 126 ? 7.856 -11.238 9.636 1.00 94.00 126 SER A C 1
ATOM 929 O O . SER A 1 126 ? 7.598 -12.090 8.786 1.00 94.00 126 SER A O 1
ATOM 931 N N . LEU A 1 127 ? 8.475 -10.092 9.368 1.00 93.00 127 LEU A N 1
ATOM 932 C CA . LEU A 1 127 ? 8.985 -9.718 8.054 1.00 93.00 127 LEU A CA 1
ATOM 933 C C . LEU A 1 127 ? 10.512 -9.847 7.974 1.00 93.00 127 LEU A C 1
ATOM 935 O O . LEU A 1 127 ? 11.140 -9.250 7.106 1.00 93.00 127 LEU A O 1
ATOM 939 N N . ALA A 1 128 ? 11.137 -10.625 8.862 1.00 88.12 128 ALA A N 1
ATOM 940 C CA . ALA A 1 128 ? 12.593 -10.775 8.913 1.00 88.12 128 ALA A CA 1
ATOM 941 C C . ALA A 1 128 ? 13.210 -11.288 7.597 1.00 88.12 128 ALA A C 1
ATOM 943 O O . ALA A 1 128 ? 14.370 -10.995 7.319 1.00 88.12 128 ALA A O 1
ATOM 944 N N . HIS A 1 129 ? 12.438 -11.990 6.754 1.00 88.00 129 HIS A N 1
ATOM 945 C CA . HIS A 1 129 ? 12.865 -12.396 5.407 1.00 88.00 129 HIS A CA 1
ATOM 946 C C . HIS A 1 129 ? 13.145 -11.214 4.475 1.00 88.00 129 HIS A C 1
ATOM 948 O O . HIS A 1 129 ? 13.752 -11.400 3.425 1.00 88.00 129 HIS A O 1
ATOM 954 N N . LEU A 1 130 ? 12.708 -10.008 4.846 1.00 85.88 130 LEU A N 1
ATOM 955 C CA . LEU A 1 130 ? 12.999 -8.784 4.118 1.00 85.88 130 LEU A CA 1
ATOM 956 C C . LEU A 1 130 ? 14.370 -8.178 4.460 1.00 85.88 130 LEU A C 1
ATOM 958 O O . LEU A 1 130 ? 14.719 -7.117 3.948 1.00 85.88 130 LEU A O 1
ATOM 962 N N . LEU A 1 131 ? 15.162 -8.804 5.328 1.00 79.75 131 LEU A N 1
ATOM 963 C CA . LEU A 1 131 ? 16.507 -8.347 5.667 1.00 79.75 131 LEU A CA 1
ATOM 964 C C . LEU A 1 131 ? 17.557 -9.228 4.962 1.00 79.75 131 LEU A C 1
ATOM 966 O O . LEU A 1 131 ? 17.418 -10.451 4.990 1.00 79.75 131 LEU A O 1
ATOM 970 N N . PRO A 1 132 ? 18.626 -8.656 4.368 1.00 66.19 132 PRO A N 1
ATOM 971 C CA . PRO A 1 132 ? 18.940 -7.234 4.204 1.00 66.19 132 PRO A CA 1
ATOM 972 C C . PRO A 1 132 ? 18.504 -6.721 2.811 1.00 66.19 132 PRO A C 1
ATOM 974 O O . PRO A 1 132 ? 19.333 -6.561 1.923 1.00 66.19 132 PRO A O 1
ATOM 977 N N . LEU A 1 133 ? 17.210 -6.472 2.570 1.00 55.56 133 LEU A N 1
ATOM 978 C CA . LEU A 1 133 ? 16.729 -6.026 1.242 1.00 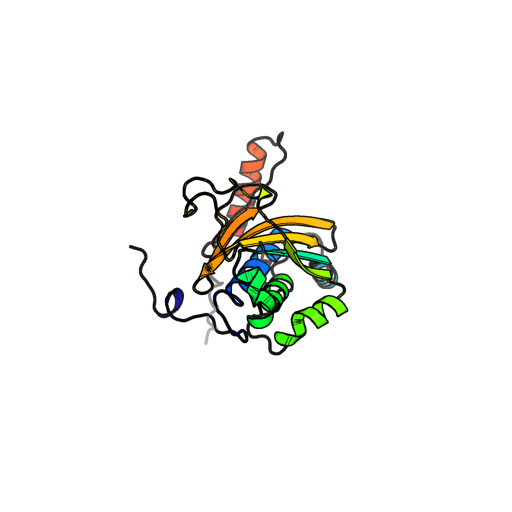55.56 133 LEU A CA 1
ATOM 979 C C . LEU A 1 133 ? 16.886 -4.529 0.970 1.00 55.56 133 LEU A C 1
ATOM 981 O O . LEU A 1 133 ? 16.410 -4.029 -0.044 1.00 55.56 133 LEU A O 1
ATOM 985 N N . THR A 1 134 ? 17.515 -3.780 1.861 1.00 48.62 134 THR A N 1
ATOM 986 C CA . THR A 1 134 ? 17.711 -2.342 1.679 1.00 48.62 134 THR A CA 1
ATOM 987 C C . THR A 1 134 ? 19.122 -2.087 1.165 1.00 48.62 134 THR A C 1
ATOM 989 O O . THR A 1 134 ? 20.071 -2.277 1.929 1.00 48.62 134 THR A O 1
ATOM 992 N N . PRO A 1 135 ? 19.282 -1.638 -0.094 1.00 46.72 135 PRO A N 1
ATOM 993 C CA . PRO A 1 135 ? 20.555 -1.127 -0.570 1.00 46.72 135 PRO A CA 1
ATOM 994 C C . PRO A 1 135 ? 21.049 0.001 0.340 1.00 46.72 135 PRO A C 1
ATOM 996 O O . PRO A 1 135 ? 20.258 0.773 0.901 1.00 46.72 135 PRO A O 1
ATOM 999 N N . GLU A 1 136 ? 22.368 0.102 0.453 1.00 41.53 136 GLU A N 1
ATOM 1000 C CA . GLU A 1 136 ? 23.071 1.261 0.995 1.00 41.53 136 GLU A CA 1
ATOM 1001 C C . GLU A 1 136 ? 22.478 2.540 0.375 1.00 41.53 136 GLU A C 1
ATOM 1003 O O . GLU A 1 136 ? 22.543 2.749 -0.834 1.00 41.53 136 GLU A O 1
ATOM 1008 N N . GLY A 1 137 ? 21.812 3.364 1.191 1.00 40.06 137 GLY A N 1
ATOM 1009 C CA . GLY A 1 137 ? 21.145 4.596 0.741 1.00 40.06 137 GLY A CA 1
ATOM 1010 C C . GLY A 1 137 ? 19.683 4.743 1.169 1.00 40.06 137 GLY A C 1
ATOM 1011 O O . GLY A 1 137 ? 19.171 5.858 1.193 1.00 40.06 137 GLY A O 1
ATOM 1012 N N . ALA A 1 138 ? 19.015 3.670 1.606 1.00 47.28 138 ALA A N 1
ATOM 1013 C CA . ALA A 1 138 ? 17.623 3.729 2.068 1.00 47.28 138 ALA A CA 1
ATOM 1014 C C . ALA A 1 138 ? 17.455 4.124 3.554 1.00 47.28 138 ALA A C 1
ATOM 1016 O O . ALA A 1 138 ? 16.442 3.772 4.159 1.00 47.28 138 ALA A O 1
ATOM 1017 N N . GLY A 1 139 ? 18.404 4.851 4.158 1.00 42.88 139 GLY A N 1
ATOM 1018 C CA . GLY A 1 139 ? 18.277 5.371 5.530 1.00 42.88 139 GLY A CA 1
ATOM 1019 C C . GLY A 1 139 ? 17.937 4.288 6.559 1.00 42.88 139 GLY A C 1
ATOM 1020 O O . GLY A 1 139 ? 16.847 4.290 7.130 1.00 42.88 139 GLY A O 1
ATOM 1021 N N . LEU A 1 140 ? 18.839 3.323 6.724 1.00 49.03 140 LEU A N 1
ATOM 1022 C CA . LEU A 1 140 ? 18.736 2.300 7.755 1.00 49.03 140 LEU A CA 1
ATOM 1023 C C . LEU A 1 140 ? 19.466 2.740 9.017 1.00 49.03 140 LEU A C 1
ATOM 1025 O O . LEU A 1 140 ? 20.650 3.060 8.968 1.00 49.03 140 LEU A O 1
ATOM 1029 N N . GLU A 1 141 ? 18.779 2.611 10.141 1.00 48.53 141 GLU A N 1
ATOM 1030 C CA . GLU A 1 141 ? 19.416 2.294 11.412 1.00 48.53 141 GLU A CA 1
ATOM 1031 C C . GLU A 1 141 ? 19.579 0.756 11.461 1.00 48.53 141 GLU A C 1
ATOM 1033 O O . GLU A 1 141 ? 18.601 0.013 11.372 1.00 48.53 141 GLU A O 1
ATOM 1038 N N . GLU A 1 142 ? 20.825 0.279 11.517 1.00 54.62 142 GLU A N 1
ATOM 1039 C CA . GLU A 1 142 ? 21.255 -1.037 12.032 1.00 54.62 142 GLU A CA 1
ATOM 1040 C C . GLU A 1 142 ? 20.344 -2.262 11.779 1.00 54.62 142 GLU A C 1
ATOM 1042 O O . GLU A 1 142 ? 19.799 -2.852 12.715 1.00 54.62 142 GLU A O 1
ATOM 1047 N N . GLY A 1 143 ? 20.211 -2.716 10.526 1.00 63.47 143 GLY A N 1
ATOM 1048 C CA . GLY A 1 143 ? 19.706 -4.072 10.239 1.00 63.47 143 GLY A CA 1
ATOM 1049 C C . GLY A 1 143 ? 18.279 -4.365 10.723 1.00 63.47 143 GLY A C 1
ATOM 1050 O O . GLY A 1 143 ? 17.924 -5.526 10.926 1.00 63.47 143 GLY A O 1
ATOM 1051 N N . LYS A 1 144 ? 17.460 -3.328 10.918 1.00 71.62 144 LYS A N 1
ATOM 1052 C CA . LYS A 1 144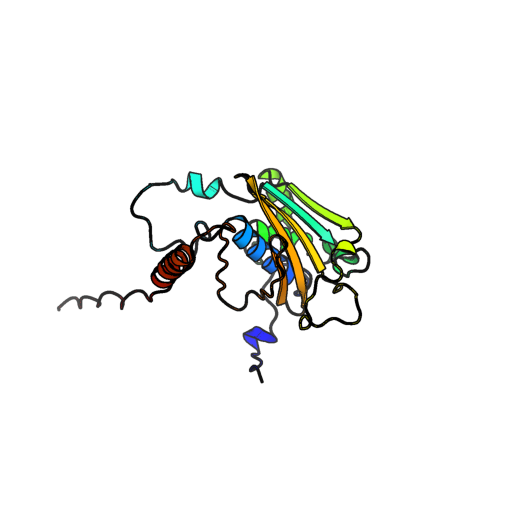 ? 16.051 -3.432 11.311 1.00 71.62 144 LYS A CA 1
ATOM 1053 C C . LYS A 1 144 ? 15.151 -2.854 10.229 1.00 71.62 144 LYS A C 1
ATOM 1055 O O . LYS A 1 144 ? 15.518 -1.926 9.510 1.00 71.62 144 LYS A O 1
ATOM 1060 N N . LEU A 1 145 ? 13.940 -3.395 10.136 1.00 81.44 145 LEU A N 1
ATOM 1061 C CA . LEU A 1 145 ? 12.905 -2.824 9.284 1.00 81.44 145 LEU A CA 1
ATOM 1062 C C . LEU A 1 145 ? 12.407 -1.501 9.863 1.00 81.44 145 LEU A C 1
ATOM 1064 O O . LEU A 1 145 ? 12.321 -1.322 11.077 1.00 81.44 145 LEU A O 1
ATOM 1068 N N . HIS A 1 146 ? 12.017 -0.585 8.978 1.00 87.06 146 HIS A N 1
ATOM 1069 C CA . HIS A 1 146 ? 11.338 0.636 9.391 1.00 87.06 146 HIS A CA 1
ATOM 1070 C C . HIS A 1 146 ? 10.012 0.276 10.097 1.00 87.06 146 HIS A C 1
ATOM 1072 O O . HIS A 1 146 ? 9.298 -0.604 9.604 1.00 87.06 146 HIS A O 1
ATOM 1078 N N . PRO A 1 147 ? 9.616 0.954 11.190 1.00 87.88 147 PRO A N 1
ATOM 1079 C CA . PRO A 1 147 ? 8.423 0.593 11.965 1.00 87.88 147 PRO A CA 1
ATOM 1080 C C . PRO A 1 147 ? 7.119 0.633 11.155 1.00 87.88 147 PRO A C 1
ATOM 1082 O O . PRO A 1 147 ? 6.177 -0.088 11.460 1.00 87.88 147 PRO A O 1
ATOM 1085 N N . ASN A 1 148 ? 7.062 1.443 10.100 1.00 92.00 148 ASN A N 1
ATOM 1086 C CA . ASN A 1 148 ? 5.900 1.537 9.208 1.00 92.00 148 ASN A CA 1
ATOM 1087 C C . ASN A 1 148 ? 6.103 0.756 7.903 1.00 92.00 148 ASN A C 1
ATOM 1089 O O . ASN A 1 148 ? 5.698 1.233 6.844 1.00 92.00 148 ASN A O 1
ATOM 1093 N N . THR A 1 149 ? 6.809 -0.374 7.941 1.00 94.44 149 THR A N 1
ATOM 1094 C CA . THR A 1 149 ? 6.968 -1.255 6.774 1.00 94.44 149 THR A CA 1
ATOM 1095 C C . THR A 1 149 ? 5.695 -2.067 6.554 1.00 94.44 149 THR A C 1
ATOM 1097 O O . THR A 1 149 ? 5.080 -2.548 7.505 1.00 94.44 149 THR A O 1
ATOM 1100 N N . VAL A 1 150 ? 5.316 -2.233 5.290 1.00 97.62 150 VAL A N 1
ATOM 1101 C CA . VAL A 1 150 ? 4.232 -3.106 4.850 1.00 97.62 150 VAL A CA 1
ATOM 1102 C C . VAL A 1 150 ? 4.716 -3.977 3.697 1.00 97.62 150 VAL A C 1
ATOM 1104 O O . VAL A 1 150 ? 5.263 -3.482 2.709 1.00 97.62 150 VAL A O 1
ATOM 1107 N N . GLU A 1 151 ? 4.499 -5.282 3.818 1.00 97.88 151 GLU A N 1
ATOM 1108 C CA . GLU A 1 151 ? 4.606 -6.220 2.703 1.00 97.88 151 GLU A CA 1
ATOM 1109 C C . GLU A 1 151 ? 3.214 -6.438 2.103 1.00 97.88 151 GLU A C 1
ATOM 1111 O O . GLU A 1 151 ? 2.236 -6.647 2.821 1.00 97.88 151 GLU A O 1
ATOM 1116 N N . MET A 1 152 ? 3.122 -6.398 0.778 1.00 98.56 152 MET A N 1
ATOM 1117 C CA . MET A 1 152 ? 1.879 -6.528 0.029 1.00 98.56 152 MET A CA 1
ATOM 1118 C C . MET A 1 152 ? 1.952 -7.707 -0.931 1.00 98.56 152 MET A C 1
ATOM 1120 O O . MET A 1 152 ? 2.924 -7.858 -1.674 1.00 98.56 152 MET A O 1
ATOM 1124 N N . ARG A 1 153 ? 0.890 -8.511 -0.962 1.00 98.44 153 ARG A N 1
ATOM 1125 C CA . ARG A 1 153 ? 0.650 -9.541 -1.979 1.00 98.44 153 ARG A CA 1
ATOM 1126 C C . ARG A 1 153 ? -0.727 -9.309 -2.577 1.00 98.44 153 ARG A C 1
ATOM 1128 O O . ARG A 1 153 ? -1.731 -9.495 -1.894 1.00 98.44 153 ARG A O 1
ATOM 1135 N N . LEU A 1 154 ? -0.772 -8.872 -3.829 1.00 98.12 154 LEU A N 1
ATOM 1136 C CA . LEU A 1 154 ? -2.004 -8.507 -4.518 1.00 98.12 154 LEU A CA 1
ATOM 1137 C C . LEU A 1 154 ? -2.240 -9.412 -5.724 1.00 98.12 154 LEU A C 1
ATOM 1139 O O . LEU A 1 154 ? -1.290 -9.832 -6.388 1.00 98.12 154 LEU A O 1
ATOM 1143 N N . ARG A 1 155 ? -3.511 -9.653 -6.043 1.00 97.12 155 ARG A N 1
ATOM 1144 C CA . ARG A 1 155 ? -3.957 -10.330 -7.262 1.00 97.12 155 ARG A CA 1
ATOM 1145 C C . ARG A 1 155 ? -5.096 -9.543 -7.903 1.00 97.12 155 ARG A C 1
ATOM 1147 O O . ARG A 1 155 ? -6.033 -9.153 -7.211 1.00 97.12 155 ARG A O 1
ATOM 1154 N N . SER A 1 156 ? -5.035 -9.314 -9.212 1.00 95.00 156 SER A N 1
ATOM 1155 C CA . SER A 1 156 ? -6.146 -8.736 -9.975 1.00 95.00 156 SER A CA 1
ATOM 1156 C C . SER A 1 156 ? -7.147 -9.811 -10.398 1.00 95.00 156 SER A C 1
ATOM 1158 O O . SER A 1 156 ? -6.821 -10.999 -10.451 1.00 95.00 156 SER A O 1
ATOM 1160 N N . ARG A 1 157 ? -8.361 -9.398 -10.772 1.00 92.31 157 ARG A N 1
ATOM 1161 C CA . ARG A 1 157 ? -9.391 -10.284 -11.347 1.00 92.31 157 ARG A CA 1
ATOM 1162 C C . ARG A 1 157 ? -8.937 -10.979 -12.632 1.00 92.31 157 ARG A C 1
ATOM 1164 O O . ARG A 1 157 ? -9.433 -12.050 -12.956 1.00 92.31 157 ARG A O 1
ATOM 1171 N N . ARG A 1 158 ? -7.962 -10.400 -13.336 1.00 88.06 158 ARG A N 1
ATOM 1172 C CA . ARG A 1 158 ? -7.326 -10.988 -14.525 1.00 88.06 158 ARG A CA 1
ATOM 1173 C C . ARG A 1 158 ? -6.112 -11.865 -14.217 1.00 88.06 158 ARG A C 1
ATOM 1175 O O . ARG A 1 158 ? -5.408 -12.272 -15.133 1.00 88.06 158 ARG A O 1
ATOM 1182 N N . GLY A 1 159 ? -5.845 -12.142 -12.943 1.00 90.44 159 GLY A N 1
ATOM 1183 C CA . GLY A 1 159 ? -4.769 -13.033 -12.519 1.00 90.44 159 GLY A CA 1
ATOM 1184 C C . GLY A 1 159 ? -3.380 -12.395 -12.480 1.00 90.44 159 GLY A C 1
ATOM 1185 O O . GLY A 1 159 ? -2.425 -13.097 -12.160 1.00 90.44 159 GLY A O 1
ATOM 1186 N N . ARG A 1 160 ? -3.236 -11.084 -12.738 1.00 90.75 160 ARG A N 1
ATOM 1187 C CA . ARG A 1 160 ? -1.957 -10.397 -12.495 1.00 90.75 160 ARG A CA 1
ATOM 1188 C C . ARG A 1 160 ? -1.654 -10.421 -11.006 1.00 90.75 160 ARG A C 1
ATOM 1190 O O . ARG A 1 160 ? -2.552 -10.198 -10.198 1.00 90.75 160 ARG A O 1
ATOM 1197 N N . THR A 1 161 ? -0.398 -10.642 -10.649 1.00 94.75 161 THR A N 1
ATOM 1198 C CA . THR A 1 161 ? 0.051 -10.647 -9.256 1.00 94.75 161 THR A CA 1
ATOM 1199 C C . THR A 1 161 ? 1.087 -9.564 -9.018 1.00 94.75 161 THR A C 1
ATOM 1201 O O . THR A 1 161 ? 1.924 -9.309 -9.880 1.00 94.75 161 THR A O 1
ATOM 1204 N N . LEU A 1 162 ? 1.066 -8.967 -7.831 1.00 95.38 162 LEU A N 1
ATOM 1205 C CA . LEU A 1 162 ? 2.084 -8.029 -7.374 1.00 95.38 162 LEU A CA 1
ATOM 1206 C C . LEU A 1 162 ? 2.549 -8.433 -5.978 1.00 95.38 162 LEU A C 1
ATOM 1208 O O . LEU A 1 162 ? 1.745 -8.505 -5.051 1.00 95.38 162 LEU A O 1
ATOM 1212 N N . HIS A 1 163 ? 3.852 -8.644 -5.823 1.00 96.94 163 HIS A N 1
ATOM 1213 C CA . HIS A 1 163 ? 4.515 -8.645 -4.522 1.00 96.94 163 HIS A CA 1
ATOM 1214 C C . HIS A 1 163 ? 5.299 -7.346 -4.388 1.00 96.94 163 HIS A C 1
ATOM 1216 O O . HIS A 1 163 ? 6.081 -7.015 -5.276 1.00 96.94 163 HIS A O 1
ATOM 1222 N N . ALA A 1 164 ? 5.068 -6.584 -3.327 1.00 96.38 164 ALA A N 1
ATOM 1223 C CA . ALA A 1 164 ? 5.721 -5.296 -3.137 1.00 96.38 164 ALA A CA 1
ATOM 1224 C C . ALA A 1 164 ? 5.968 -5.008 -1.658 1.00 96.38 164 ALA A C 1
ATOM 1226 O O . ALA A 1 164 ? 5.245 -5.493 -0.789 1.00 96.38 164 ALA A O 1
ATOM 1227 N N . VAL A 1 165 ? 6.979 -4.191 -1.383 1.00 96.62 165 VAL A N 1
ATOM 1228 C CA . VAL A 1 165 ? 7.307 -3.713 -0.039 1.00 96.62 165 VAL A CA 1
ATOM 1229 C C . VAL A 1 165 ? 7.376 -2.200 -0.082 1.00 96.62 165 VAL A C 1
ATOM 1231 O O . VAL A 1 165 ? 8.027 -1.623 -0.957 1.00 96.62 165 VAL A O 1
ATOM 1234 N N . ALA A 1 166 ? 6.706 -1.563 0.868 1.00 95.25 166 ALA A N 1
ATOM 1235 C CA . ALA A 1 166 ? 6.729 -0.122 1.030 1.00 95.25 166 ALA A CA 1
ATOM 1236 C C . ALA A 1 166 ? 6.828 0.256 2.505 1.00 95.25 166 ALA A C 1
ATOM 1238 O O . ALA A 1 166 ? 6.598 -0.560 3.398 1.00 95.25 166 ALA A O 1
ATOM 1239 N N . ARG A 1 167 ? 7.144 1.521 2.767 1.00 93.25 167 ARG A N 1
ATOM 1240 C CA . ARG A 1 167 ? 7.087 2.095 4.110 1.00 93.25 167 ARG A CA 1
ATOM 1241 C C . ARG A 1 167 ? 6.544 3.513 4.083 1.00 93.25 167 ARG A C 1
ATOM 1243 O O . ARG A 1 167 ? 6.842 4.271 3.163 1.00 93.25 167 ARG A O 1
ATOM 1250 N N . SER A 1 168 ? 5.792 3.886 5.116 1.00 92.00 168 SER A N 1
ATOM 1251 C CA . SER A 1 168 ? 5.508 5.301 5.385 1.00 92.00 168 SER A CA 1
ATOM 1252 C C . SER A 1 168 ? 6.691 5.936 6.107 1.00 92.00 168 SER A C 1
ATOM 1254 O O . SER A 1 168 ? 7.153 5.383 7.101 1.00 92.00 168 SER A O 1
ATOM 1256 N N . ILE A 1 169 ? 7.133 7.110 5.661 1.00 86.88 169 ILE A N 1
ATOM 1257 C CA . ILE A 1 169 ? 8.248 7.860 6.270 1.00 86.88 169 ILE A CA 1
ATOM 1258 C C . ILE A 1 169 ? 7.782 9.114 7.035 1.00 86.88 169 ILE A C 1
ATOM 1260 O O . ILE A 1 169 ? 8.600 9.935 7.435 1.00 86.88 169 ILE A O 1
ATOM 1264 N N . GLY A 1 170 ? 6.471 9.254 7.275 1.00 80.31 170 GLY A N 1
ATOM 1265 C CA . GLY A 1 170 ? 5.878 10.396 7.986 1.00 80.31 170 GLY A CA 1
ATOM 1266 C C . GLY A 1 170 ? 5.279 11.459 7.059 1.00 80.31 170 GLY A C 1
ATOM 1267 O O . GLY A 1 170 ? 5.549 11.487 5.865 1.00 80.31 170 GLY A O 1
ATOM 1268 N N . GLY A 1 171 ? 4.379 12.298 7.587 1.00 77.94 171 GLY A N 1
ATOM 1269 C CA . GLY A 1 171 ? 3.760 13.405 6.832 1.00 77.94 171 GLY A CA 1
ATOM 1270 C C . GLY A 1 171 ? 2.838 13.007 5.666 1.00 77.94 171 GLY A C 1
ATOM 1271 O O . GLY A 1 171 ? 2.380 13.874 4.937 1.00 77.94 171 GLY A O 1
ATOM 1272 N N . GLY A 1 172 ? 2.541 11.715 5.487 1.00 80.00 172 GLY A N 1
ATOM 1273 C CA . GLY A 1 172 ? 1.852 11.202 4.293 1.00 80.00 172 GLY A CA 1
ATOM 1274 C C . GLY A 1 172 ? 2.800 10.736 3.184 1.00 80.00 172 GLY A C 1
ATOM 1275 O O . GLY A 1 172 ? 2.342 10.125 2.222 1.00 80.00 172 GLY A O 1
ATOM 1276 N N . ALA A 1 173 ? 4.109 10.949 3.347 1.00 85.25 173 ALA A N 1
ATOM 1277 C CA . ALA A 1 173 ? 5.126 10.451 2.436 1.00 85.25 173 ALA A CA 1
ATOM 1278 C C . ALA A 1 173 ? 5.379 8.947 2.630 1.00 85.25 173 ALA A C 1
ATOM 1280 O O . ALA A 1 173 ? 5.195 8.370 3.715 1.00 85.25 173 ALA A O 1
ATOM 1281 N N . LEU A 1 174 ? 5.828 8.315 1.550 1.00 92.31 174 LEU A N 1
ATOM 1282 C CA . LEU A 1 174 ? 6.086 6.886 1.459 1.00 92.31 174 LEU A CA 1
ATOM 1283 C C . LEU A 1 174 ? 7.307 6.614 0.580 1.00 92.31 174 LEU A C 1
ATOM 1285 O O . LEU A 1 174 ? 7.746 7.476 -0.177 1.00 92.31 174 LEU A O 1
ATOM 1289 N N . VAL A 1 175 ? 7.813 5.389 0.647 1.00 92.12 175 VAL A N 1
ATOM 1290 C CA . VAL A 1 175 ? 8.713 4.846 -0.372 1.00 92.12 175 VAL A CA 1
ATOM 1291 C C . VAL A 1 175 ? 8.423 3.362 -0.584 1.00 92.12 175 VAL A C 1
ATOM 1293 O O . VAL A 1 175 ? 8.333 2.611 0.389 1.00 92.12 175 VAL A O 1
ATOM 1296 N N . PHE A 1 176 ? 8.265 2.928 -1.836 1.00 93.50 176 PHE A N 1
ATOM 1297 C CA . PHE A 1 176 ? 8.370 1.515 -2.201 1.00 93.50 176 PHE A CA 1
ATOM 1298 C C . PHE A 1 176 ? 9.844 1.151 -2.270 1.00 93.50 176 PHE A C 1
ATOM 1300 O O . PHE A 1 176 ? 10.613 1.814 -2.964 1.00 93.50 176 PHE A O 1
ATOM 1307 N N . THR A 1 177 ? 10.215 0.092 -1.560 1.00 91.38 177 THR A N 1
ATOM 1308 C CA . THR A 1 177 ? 11.578 -0.444 -1.521 1.00 91.38 177 THR A CA 1
ATOM 1309 C C . THR A 1 177 ? 11.718 -1.711 -2.355 1.00 91.38 177 THR A C 1
ATOM 1311 O O . THR A 1 177 ? 12.828 -2.079 -2.720 1.00 91.38 177 THR A O 1
ATOM 1314 N N . GLN A 1 178 ? 10.603 -2.379 -2.672 1.00 92.12 178 GLN A N 1
ATOM 1315 C CA . GLN A 1 178 ? 10.595 -3.551 -3.539 1.00 92.12 178 GLN A CA 1
ATOM 1316 C C . GLN A 1 178 ? 9.322 -3.627 -4.382 1.00 92.12 178 GLN A C 1
ATOM 1318 O O . GLN A 1 178 ? 8.223 -3.410 -3.870 1.00 92.12 178 GLN A O 1
ATOM 1323 N N . VAL A 1 179 ? 9.464 -4.015 -5.650 1.00 92.75 179 VAL A N 1
ATOM 1324 C CA . VAL A 1 179 ? 8.363 -4.328 -6.574 1.00 92.75 179 VAL A CA 1
ATOM 1325 C C . VAL A 1 179 ? 8.728 -5.582 -7.363 1.00 92.75 179 VAL A C 1
ATOM 1327 O O . VAL A 1 179 ? 9.782 -5.644 -7.980 1.00 92.75 179 VAL A O 1
ATOM 1330 N N . GLY A 1 180 ? 7.884 -6.614 -7.323 1.00 89.62 180 GLY A N 1
ATOM 1331 C CA . GLY A 1 180 ? 8.112 -7.876 -8.036 1.00 89.62 180 GLY A CA 1
ATOM 1332 C C . GLY A 1 180 ? 9.394 -8.611 -7.624 1.00 89.62 180 GLY A C 1
ATOM 1333 O O . GLY A 1 180 ? 9.957 -9.336 -8.433 1.00 89.62 180 GLY A O 1
ATOM 1334 N N . GLY A 1 181 ? 9.890 -8.389 -6.402 1.00 86.12 181 GLY A N 1
ATOM 1335 C CA . GLY A 1 181 ? 11.189 -8.907 -5.949 1.00 86.12 181 GLY A CA 1
ATOM 1336 C C . GLY A 1 181 ? 12.394 -8.019 -6.287 1.00 86.12 181 GLY A C 1
ATOM 1337 O O . GLY A 1 181 ? 13.484 -8.274 -5.787 1.00 86.12 181 GLY A O 1
ATOM 1338 N N . TRP A 1 182 ? 12.212 -6.959 -7.077 1.00 88.62 182 TRP A N 1
ATOM 1339 C CA . TRP A 1 182 ? 13.281 -6.041 -7.469 1.00 88.62 182 TRP A CA 1
ATOM 1340 C C . TRP A 1 182 ? 13.407 -4.882 -6.475 1.00 88.62 182 TRP A C 1
ATOM 1342 O O . TRP A 1 182 ? 12.381 -4.272 -6.151 1.00 88.62 182 TRP A O 1
ATOM 1352 N N . PRO A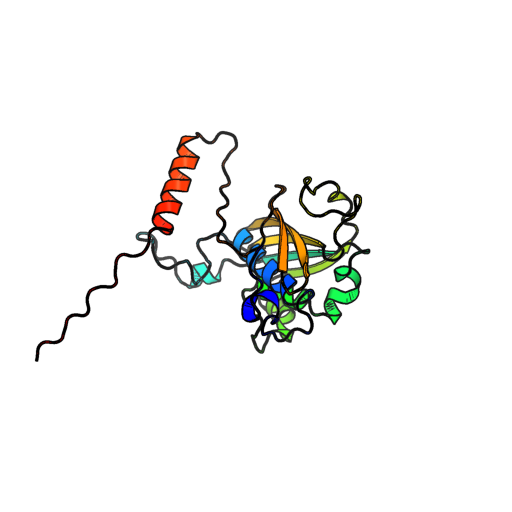 1 183 ? 14.623 -4.536 -6.013 1.00 87.75 183 PRO A N 1
ATOM 1353 C CA . PRO A 1 183 ? 14.831 -3.364 -5.175 1.00 87.75 183 PRO A CA 1
ATOM 1354 C C . PRO A 1 183 ? 14.552 -2.089 -5.977 1.00 87.75 183 PRO A C 1
ATOM 1356 O O . PRO A 1 183 ? 15.038 -1.924 -7.096 1.00 87.75 183 PRO A O 1
ATOM 1359 N N . VAL A 1 184 ? 13.774 -1.178 -5.398 1.00 88.50 184 VAL A N 1
ATOM 1360 C CA . VAL A 1 184 ? 13.391 0.099 -6.017 1.00 88.50 184 VAL A CA 1
ATOM 1361 C C . VAL A 1 184 ? 13.402 1.228 -4.983 1.00 88.50 184 VAL A C 1
ATOM 1363 O O . VAL A 1 184 ? 13.521 0.985 -3.785 1.00 88.50 184 VAL A O 1
ATOM 1366 N N . SER A 1 185 ? 13.275 2.472 -5.443 1.00 89.94 185 SER A N 1
ATOM 1367 C CA . SER A 1 185 ? 13.064 3.643 -4.588 1.00 89.94 185 SER A CA 1
ATOM 1368 C C . SER A 1 185 ? 11.994 4.526 -5.220 1.00 89.94 185 SER A C 1
ATOM 1370 O O . SER A 1 185 ? 12.323 5.517 -5.868 1.00 89.94 185 SER A O 1
ATOM 1372 N N . LEU A 1 186 ? 10.725 4.141 -5.055 1.00 90.00 186 LEU A N 1
ATOM 1373 C CA . LEU A 1 186 ? 9.593 4.875 -5.631 1.00 90.00 186 LEU A CA 1
ATOM 1374 C C . LEU A 1 186 ? 8.877 5.684 -4.554 1.00 90.00 186 LEU A C 1
ATOM 1376 O O . LEU A 1 186 ? 8.314 5.113 -3.619 1.00 90.00 186 LEU A O 1
ATOM 1380 N N . THR A 1 187 ? 8.896 7.005 -4.676 1.00 88.94 187 THR A N 1
ATOM 1381 C CA . THR A 1 187 ? 8.368 7.954 -3.676 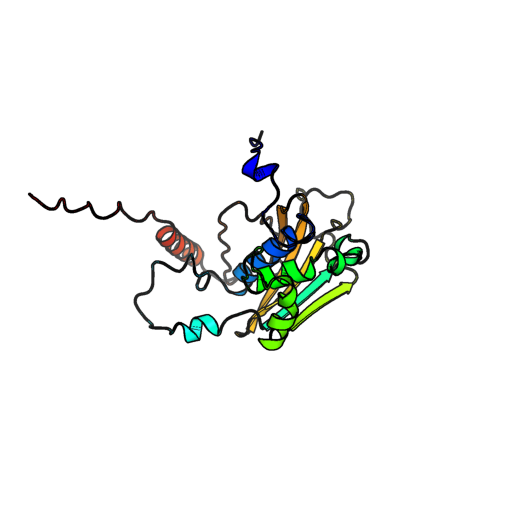1.00 88.94 187 THR A CA 1
ATOM 1382 C C . THR A 1 187 ? 7.016 8.543 -4.061 1.00 88.94 187 THR A C 1
ATOM 1384 O O . THR A 1 187 ? 6.337 9.126 -3.217 1.00 88.94 187 THR A O 1
ATOM 1387 N N . GLY A 1 188 ? 6.603 8.382 -5.322 1.00 84.81 188 GLY A N 1
ATOM 1388 C CA . GLY A 1 188 ? 5.340 8.911 -5.840 1.00 84.81 188 GLY A CA 1
ATOM 1389 C C . GLY A 1 188 ? 5.315 10.433 -6.032 1.00 84.81 188 GLY A C 1
ATOM 1390 O O . GLY A 1 188 ? 4.252 10.980 -6.315 1.00 84.81 188 GLY A O 1
ATOM 1391 N N . ASP A 1 189 ? 6.456 11.122 -5.898 1.00 83.06 189 ASP A N 1
ATOM 1392 C CA . ASP A 1 189 ? 6.606 12.565 -6.154 1.00 83.06 189 ASP A CA 1
ATOM 1393 C C . ASP A 1 189 ? 7.074 12.886 -7.587 1.00 83.06 189 ASP A C 1
ATOM 1395 O O . ASP A 1 189 ? 7.275 14.051 -7.931 1.00 83.06 189 ASP A O 1
ATOM 1399 N N . ALA A 1 190 ? 7.196 11.864 -8.438 1.00 81.19 190 ALA A N 1
ATOM 1400 C CA . ALA A 1 190 ? 7.528 11.982 -9.852 1.00 81.19 190 ALA A CA 1
ATOM 1401 C C . ALA A 1 190 ? 6.770 10.947 -10.699 1.00 81.19 190 ALA A C 1
ATOM 1403 O O . ALA A 1 190 ? 6.257 9.947 -10.194 1.00 81.19 190 ALA A O 1
ATOM 1404 N N . HIS A 1 191 ? 6.714 11.184 -12.011 1.00 80.19 191 HIS A N 1
ATOM 1405 C CA . HIS A 1 191 ? 6.303 10.158 -12.966 1.00 80.19 191 HIS A CA 1
ATOM 1406 C C . HIS A 1 191 ? 7.431 9.142 -13.151 1.00 80.19 191 HIS A C 1
ATOM 1408 O O . HIS A 1 191 ? 8.574 9.518 -13.408 1.00 80.19 191 HIS A O 1
ATOM 1414 N N . GLU A 1 192 ? 7.097 7.858 -13.061 1.00 80.69 192 GLU A N 1
ATOM 1415 C CA . GLU A 1 192 ? 8.053 6.756 -13.144 1.00 80.69 192 GLU A CA 1
ATOM 1416 C C . GLU A 1 192 ? 7.666 5.809 -14.282 1.00 80.69 192 GLU A C 1
ATOM 1418 O O . GLU A 1 192 ? 6.487 5.513 -14.493 1.00 80.69 192 GLU A O 1
ATOM 1423 N N . LEU A 1 193 ? 8.670 5.320 -15.012 1.00 79.69 193 LEU A N 1
ATOM 1424 C CA . LEU A 1 193 ? 8.503 4.294 -16.035 1.00 79.69 193 LEU A CA 1
ATOM 1425 C C . LEU A 1 193 ? 9.181 3.007 -15.569 1.00 79.69 193 LEU A C 1
ATOM 1427 O O . LEU A 1 193 ? 10.395 2.979 -15.382 1.00 79.69 193 LEU A O 1
ATOM 1431 N N . MET A 1 194 ? 8.402 1.932 -15.460 1.00 78.75 194 MET A N 1
ATOM 1432 C CA . MET A 1 194 ? 8.920 0.584 -15.242 1.00 78.75 194 MET A CA 1
ATOM 1433 C C . MET A 1 194 ? 8.819 -0.214 -16.542 1.00 78.75 194 MET A C 1
ATOM 1435 O O . MET A 1 194 ? 7.741 -0.314 -17.129 1.00 78.75 194 MET A O 1
ATOM 1439 N N . VAL A 1 195 ? 9.942 -0.774 -16.992 1.00 79.12 195 VAL A N 1
ATOM 1440 C CA . VAL A 1 195 ? 10.007 -1.633 -18.179 1.00 79.12 195 VAL A CA 1
ATOM 1441 C C . VAL A 1 195 ? 10.460 -3.016 -17.738 1.00 79.12 195 VAL A C 1
ATOM 1443 O O . VAL A 1 195 ? 11.600 -3.195 -17.323 1.00 79.12 195 VAL A O 1
ATOM 1446 N N . GLU A 1 196 ? 9.559 -3.989 -17.837 1.00 78.75 196 GLU A N 1
ATOM 1447 C CA . GLU A 1 196 ? 9.877 -5.403 -17.661 1.00 78.75 196 GLU A CA 1
ATOM 1448 C C . GLU A 1 196 ? 10.119 -6.025 -19.038 1.00 78.75 196 GLU A C 1
ATOM 1450 O O . GLU A 1 196 ? 9.342 -5.816 -19.973 1.00 78.75 196 GLU A O 1
ATOM 1455 N N . MET A 1 197 ? 11.216 -6.762 -19.180 1.00 79.50 197 MET A N 1
ATOM 1456 C CA . MET A 1 197 ? 11.567 -7.451 -20.417 1.00 79.50 197 MET A CA 1
ATOM 1457 C C . MET A 1 197 ? 11.940 -8.895 -20.112 1.00 79.50 197 MET A C 1
ATOM 1459 O O . MET A 1 197 ? 12.474 -9.189 -19.043 1.00 79.50 197 MET A O 1
ATOM 1463 N N . ALA A 1 198 ? 11.693 -9.783 -21.074 1.00 83.06 198 ALA A N 1
ATOM 1464 C CA . ALA A 1 198 ? 12.203 -11.142 -20.994 1.00 83.06 198 ALA A CA 1
ATOM 1465 C C . ALA A 1 198 ? 13.749 -11.124 -20.940 1.00 83.06 198 ALA A C 1
ATOM 1467 O O . ALA A 1 198 ? 14.360 -10.236 -21.544 1.00 83.06 198 ALA A O 1
ATOM 1468 N N . PRO A 1 199 ? 14.400 -12.072 -20.242 1.00 83.06 199 PRO A N 1
ATOM 1469 C CA . PRO A 1 199 ? 15.861 -12.107 -20.123 1.00 83.06 199 PRO A CA 1
ATOM 1470 C C . PRO A 1 199 ? 16.603 -12.177 -21.466 1.00 83.06 199 PRO A C 1
ATOM 1472 O O . PRO A 1 199 ? 17.738 -11.725 -21.572 1.00 83.06 199 PRO A O 1
ATOM 1475 N N . ASP A 1 200 ? 15.957 -12.742 -22.481 1.00 87.88 200 ASP A N 1
ATOM 1476 C CA . ASP A 1 200 ? 16.433 -12.907 -23.854 1.00 87.88 200 ASP A CA 1
ATOM 1477 C C . ASP A 1 200 ? 15.955 -11.789 -24.798 1.00 87.88 200 ASP A C 1
ATOM 1479 O O . ASP A 1 200 ? 16.138 -11.871 -26.013 1.00 87.88 200 ASP A O 1
ATOM 1483 N N . ALA A 1 201 ? 15.338 -10.730 -24.268 1.00 85.81 201 ALA A N 1
ATOM 1484 C CA . ALA A 1 201 ? 14.867 -9.625 -25.082 1.00 85.81 201 ALA A CA 1
ATOM 1485 C C . ALA A 1 201 ? 16.036 -8.879 -25.742 1.00 85.81 201 ALA A C 1
ATOM 1487 O O . ALA A 1 201 ? 16.934 -8.355 -25.082 1.00 85.81 201 ALA A O 1
ATOM 1488 N N . GLU A 1 202 ? 15.964 -8.757 -27.066 1.00 88.81 202 GLU A N 1
ATOM 1489 C CA . GLU A 1 202 ? 16.909 -7.969 -27.852 1.00 88.81 202 GLU A CA 1
ATOM 1490 C C . GLU A 1 202 ? 16.987 -6.511 -27.360 1.00 88.81 202 GLU A C 1
ATOM 1492 O O . GLU A 1 202 ? 15.939 -5.905 -27.110 1.00 88.81 202 GLU A O 1
ATOM 1497 N N . PRO A 1 203 ? 18.169 -5.861 -27.337 1.00 81.88 203 PRO A N 1
ATOM 1498 C CA . PRO A 1 203 ? 18.302 -4.450 -26.944 1.00 81.88 203 PRO A CA 1
ATOM 1499 C C . PRO A 1 203 ? 17.378 -3.496 -27.721 1.00 81.88 203 PRO A C 1
ATOM 1501 O O . PRO A 1 203 ? 16.920 -2.474 -27.206 1.00 81.88 203 PRO A O 1
ATOM 1504 N N . SER A 1 204 ? 17.035 -3.851 -28.963 1.00 84.38 204 SER A N 1
ATOM 1505 C CA . SER A 1 204 ? 16.077 -3.101 -29.782 1.00 84.38 204 SER A CA 1
ATOM 1506 C C . SER A 1 204 ? 14.649 -3.090 -29.212 1.00 84.38 204 SER A C 1
ATOM 1508 O O . SER A 1 204 ? 13.881 -2.170 -29.502 1.00 84.38 204 SER A O 1
ATOM 1510 N N . ALA A 1 205 ? 14.274 -4.072 -28.387 1.00 81.12 205 ALA A N 1
ATOM 1511 C CA . ALA A 1 205 ? 12.988 -4.118 -27.700 1.00 81.12 205 ALA A CA 1
ATOM 1512 C C . ALA A 1 205 ? 12.859 -2.991 -26.668 1.00 81.12 205 ALA A C 1
ATOM 1514 O O . ALA A 1 205 ? 11.803 -2.357 -26.612 1.00 81.12 205 ALA A O 1
ATOM 1515 N N . LEU A 1 206 ? 13.939 -2.677 -25.943 1.00 79.94 206 LEU A N 1
ATOM 1516 C CA . LEU A 1 206 ? 13.984 -1.542 -25.021 1.00 79.94 206 LEU A CA 1
ATOM 1517 C C . LEU A 1 206 ? 13.799 -0.221 -25.771 1.00 79.94 206 LEU A C 1
ATOM 1519 O O . LEU A 1 206 ? 12.959 0.587 -25.390 1.00 79.94 206 LEU A O 1
ATOM 1523 N N . LEU A 1 207 ? 14.517 -0.022 -26.883 1.00 81.44 207 LEU A N 1
ATOM 1524 C CA . LEU A 1 207 ? 14.381 1.189 -27.703 1.00 81.44 207 LEU A CA 1
ATOM 1525 C C . LEU A 1 207 ? 12.957 1.357 -28.248 1.00 81.44 207 LEU A C 1
ATOM 1527 O O . LEU A 1 207 ? 12.408 2.457 -28.212 1.00 81.44 207 LEU A O 1
ATOM 1531 N N . ARG A 1 208 ? 12.319 0.266 -28.693 1.00 79.19 208 ARG A N 1
ATOM 1532 C CA . ARG A 1 208 ? 10.907 0.284 -29.106 1.00 79.19 208 ARG A CA 1
ATOM 1533 C C . ARG A 1 208 ? 9.972 0.615 -27.942 1.00 79.19 208 ARG A C 1
ATOM 1535 O O . ARG A 1 208 ? 9.021 1.368 -28.134 1.00 79.19 208 ARG A O 1
ATOM 1542 N N . ALA A 1 209 ? 10.220 0.063 -26.754 1.00 73.94 209 ALA A N 1
ATOM 1543 C CA . ALA A 1 209 ? 9.429 0.357 -25.562 1.00 73.94 209 ALA A CA 1
ATOM 1544 C C . ALA A 1 209 ? 9.545 1.833 -25.159 1.00 73.94 209 ALA A C 1
ATOM 1546 O O . ALA A 1 209 ? 8.524 2.492 -24.979 1.00 73.94 209 ALA A O 1
ATOM 1547 N N . LEU A 1 210 ? 10.765 2.369 -25.116 1.00 77.56 210 LEU A N 1
ATOM 1548 C CA . LEU A 1 210 ? 11.023 3.775 -24.817 1.00 77.56 210 LEU A CA 1
ATOM 1549 C C . LEU A 1 210 ? 10.403 4.705 -25.865 1.00 77.56 210 LEU A C 1
ATOM 1551 O O . LEU A 1 210 ? 9.761 5.680 -25.487 1.00 77.56 210 LEU A O 1
ATOM 1555 N N . GLY A 1 211 ? 10.504 4.373 -27.157 1.00 73.25 211 GLY A N 1
ATOM 1556 C CA . GLY A 1 211 ? 9.900 5.161 -28.236 1.00 73.25 211 GLY A CA 1
ATOM 1557 C C . GLY A 1 211 ? 8.377 5.289 -28.120 1.00 73.25 211 GLY A C 1
ATOM 1558 O O . GLY A 1 211 ? 7.835 6.369 -28.350 1.00 73.25 211 GLY A O 1
ATOM 1559 N N . ARG A 1 212 ? 7.678 4.228 -27.684 1.00 68.88 212 ARG A N 1
ATOM 1560 C CA . ARG A 1 212 ? 6.233 4.299 -27.384 1.00 68.88 212 ARG A CA 1
ATOM 1561 C C . ARG A 1 212 ? 5.933 5.255 -26.230 1.00 68.88 212 ARG A C 1
ATOM 1563 O O . ARG A 1 212 ? 4.967 6.005 -26.298 1.00 68.88 212 ARG A O 1
ATOM 1570 N N . VAL A 1 213 ? 6.771 5.259 -25.195 1.00 67.44 213 VAL A N 1
ATOM 1571 C CA . VAL A 1 213 ? 6.609 6.157 -24.042 1.00 67.44 213 VAL A CA 1
ATOM 1572 C C . VAL A 1 213 ? 6.896 7.608 -24.423 1.00 67.44 213 VAL A C 1
ATOM 1574 O O . VAL A 1 213 ? 6.172 8.499 -23.998 1.00 67.44 213 VAL A O 1
ATOM 1577 N N . THR A 1 214 ? 7.896 7.870 -25.269 1.00 64.19 214 THR A N 1
ATOM 1578 C CA . THR A 1 214 ? 8.180 9.238 -25.735 1.00 64.19 214 THR A CA 1
ATOM 1579 C C . THR A 1 214 ? 7.003 9.820 -26.519 1.00 64.19 214 THR A C 1
ATOM 1581 O O . THR A 1 214 ? 6.701 10.999 -26.371 1.00 64.19 214 THR A O 1
ATOM 1584 N N . ALA A 1 215 ? 6.298 8.993 -27.297 1.00 59.44 215 ALA A N 1
ATOM 1585 C CA . ALA A 1 215 ? 5.079 9.405 -27.991 1.00 59.44 215 ALA A CA 1
ATOM 1586 C C . ALA A 1 215 ? 3.920 9.729 -27.028 1.00 59.44 215 ALA A C 1
ATOM 1588 O O . ALA A 1 215 ? 3.162 10.654 -27.292 1.00 59.44 215 ALA A O 1
ATOM 1589 N N . LEU A 1 216 ? 3.814 9.015 -25.900 1.00 60.75 216 LEU A N 1
ATOM 1590 C CA . LEU A 1 216 ? 2.821 9.270 -24.844 1.00 60.75 216 LEU A CA 1
ATOM 1591 C C . LEU A 1 216 ? 3.122 10.531 -24.017 1.00 60.75 216 LEU A C 1
ATOM 1593 O O . LEU A 1 216 ? 2.209 11.133 -23.463 1.00 60.75 216 LEU A O 1
ATOM 1597 N N . LEU A 1 217 ? 4.396 10.915 -23.910 1.00 62.38 217 LEU A N 1
ATOM 1598 C CA . LEU A 1 217 ? 4.852 12.084 -23.149 1.00 62.38 217 LEU A CA 1
ATOM 1599 C C . LEU A 1 217 ? 5.050 13.336 -24.018 1.00 62.38 217 LEU A C 1
ATOM 1601 O O . LEU A 1 217 ? 5.433 14.385 -23.496 1.00 62.38 217 LEU A O 1
ATOM 1605 N N . ALA A 1 218 ? 4.828 13.242 -25.332 1.00 54.53 218 ALA A N 1
ATOM 1606 C CA . ALA A 1 218 ? 4.909 14.393 -26.217 1.00 54.53 218 ALA A CA 1
ATOM 1607 C C . ALA A 1 218 ? 3.801 15.399 -25.843 1.00 54.53 218 ALA A C 1
ATOM 1609 O O . ALA A 1 218 ? 2.645 14.996 -25.707 1.00 54.53 218 ALA A O 1
ATOM 1610 N N . PRO A 1 219 ? 4.119 16.694 -25.657 1.00 51.91 219 PRO A N 1
ATOM 1611 C CA . PRO A 1 219 ? 3.100 17.690 -25.356 1.00 51.91 219 PRO A CA 1
ATOM 1612 C C . PRO A 1 219 ? 2.072 17.714 -26.489 1.00 51.91 219 PRO A C 1
ATOM 1614 O O . PRO A 1 219 ? 2.453 17.738 -27.663 1.00 51.91 219 PRO A O 1
ATOM 1617 N N . GLU A 1 220 ? 0.778 17.717 -26.150 1.00 52.06 220 GLU A N 1
ATOM 1618 C CA . GLU A 1 220 ? -0.243 17.993 -27.157 1.00 52.06 220 GLU A CA 1
ATOM 1619 C C . GLU A 1 220 ? 0.080 19.339 -27.813 1.00 52.06 220 GLU A C 1
ATOM 1621 O O . GLU A 1 220 ? 0.470 20.302 -27.142 1.00 52.06 220 GLU A O 1
ATOM 1626 N N . GLY A 1 221 ? -0.021 19.383 -29.144 1.00 51.84 221 GLY A N 1
ATOM 1627 C CA . GLY A 1 221 ? 0.176 20.612 -29.903 1.00 51.84 221 GLY A CA 1
ATOM 1628 C C . GLY A 1 221 ? -0.690 21.750 -29.348 1.00 51.84 221 GLY A C 1
ATOM 1629 O O . GLY A 1 221 ? -1.674 21.497 -28.647 1.00 51.84 221 GLY A O 1
ATOM 1630 N N . PRO A 1 222 ? -0.336 23.015 -29.639 1.00 44.78 222 PRO A N 1
ATOM 1631 C CA . PRO A 1 222 ? -1.076 24.155 -29.116 1.00 44.78 222 PRO A CA 1
ATOM 1632 C C . PRO A 1 222 ? -2.579 23.979 -29.388 1.00 44.78 222 PRO A C 1
ATOM 1634 O O . PRO A 1 222 ? -2.940 23.519 -30.478 1.00 44.78 222 PRO A O 1
ATOM 1637 N N . PRO A 1 223 ? -3.455 24.317 -28.420 1.00 45.88 223 PRO A N 1
ATOM 1638 C CA . PRO A 1 223 ? -4.893 24.163 -28.594 1.00 45.88 223 PRO A CA 1
ATOM 1639 C C . PRO A 1 223 ? -5.327 24.865 -29.887 1.00 45.88 223 PRO A C 1
ATOM 1641 O O . PRO A 1 223 ? -4.762 25.914 -30.219 1.00 45.88 223 PRO A O 1
ATOM 1644 N N . PRO A 1 224 ? -6.306 24.312 -30.628 1.00 49.78 224 PRO A N 1
ATOM 1645 C CA . PRO A 1 224 ? -6.737 24.896 -31.889 1.00 49.78 224 PRO A CA 1
ATOM 1646 C C . PRO A 1 224 ? -7.083 26.367 -31.665 1.00 49.78 224 PRO A C 1
ATOM 1648 O O . PRO A 1 224 ? -7.825 26.702 -30.735 1.00 49.78 224 PRO A O 1
ATOM 1651 N N . ALA A 1 225 ? -6.498 27.241 -32.490 1.00 52.44 225 ALA A N 1
ATOM 1652 C CA . ALA A 1 225 ? -6.728 28.674 -32.414 1.00 52.44 225 ALA A CA 1
ATOM 1653 C C . ALA A 1 225 ? -8.239 28.922 -32.376 1.00 52.44 225 ALA A C 1
ATOM 1655 O O . ALA A 1 225 ? -8.974 28.430 -33.238 1.00 52.44 225 ALA A O 1
ATOM 1656 N N . ARG A 1 226 ? -8.710 29.645 -31.350 1.00 49.84 226 ARG A N 1
ATOM 1657 C CA . ARG A 1 226 ? -10.102 30.096 -31.295 1.00 49.84 226 ARG A CA 1
ATOM 1658 C C . ARG A 1 226 ? -10.389 30.796 -32.618 1.00 49.84 226 ARG A C 1
ATOM 1660 O O . ARG A 1 226 ? -9.796 31.835 -32.887 1.00 49.84 226 ARG A O 1
ATOM 1667 N N . GLN A 1 227 ? -11.285 30.230 -33.426 1.00 50.12 227 GLN A N 1
ATOM 1668 C CA . GLN A 1 227 ? -11.895 30.976 -34.515 1.00 50.12 227 GLN A CA 1
ATOM 1669 C C . GLN A 1 227 ? -12.569 32.186 -33.876 1.00 50.12 227 GLN A C 1
ATOM 1671 O O . GLN A 1 227 ? -13.564 32.048 -33.156 1.00 50.12 227 GLN A O 1
ATOM 1676 N N . GLU A 1 228 ? -11.987 33.361 -34.090 1.00 46.44 228 GLU A N 1
ATOM 1677 C CA . GLU A 1 228 ? -12.683 34.610 -33.852 1.00 46.44 228 GLU A CA 1
ATOM 1678 C C . GLU A 1 228 ? -13.955 34.556 -34.694 1.00 46.44 228 GLU A C 1
ATOM 1680 O O . GLU A 1 228 ? -13.912 34.438 -35.920 1.00 46.44 228 GLU A O 1
ATOM 1685 N N . ARG A 1 229 ? -15.108 34.551 -34.021 1.00 48.34 229 ARG A N 1
ATOM 1686 C CA . ARG A 1 229 ? -16.372 34.798 -34.702 1.00 48.34 229 ARG A CA 1
ATOM 1687 C C . ARG A 1 229 ? -16.279 36.230 -35.212 1.00 48.34 229 ARG A C 1
ATOM 1689 O O . ARG A 1 229 ? -16.316 37.158 -34.408 1.00 48.34 229 ARG A O 1
ATOM 1696 N N . GLY A 1 230 ? -16.074 36.365 -36.520 1.00 51.34 230 GLY A N 1
ATOM 1697 C CA . GLY A 1 230 ? -16.143 37.642 -37.218 1.00 51.34 230 GLY A CA 1
ATOM 1698 C C . GLY A 1 230 ? -17.454 38.353 -36.889 1.00 51.34 230 GLY A C 1
ATOM 1699 O O . GLY A 1 230 ? -18.490 37.697 -36.736 1.00 51.34 230 GLY A O 1
ATOM 1700 N N . GLY A 1 231 ? -17.344 39.668 -36.701 1.00 45.44 231 GLY A N 1
ATOM 1701 C CA . GLY A 1 231 ? -18.470 40.578 -36.499 1.00 45.44 231 GLY A CA 1
ATOM 1702 C C . GLY A 1 231 ? -19.296 40.820 -37.752 1.00 45.44 231 GLY A C 1
ATOM 1703 O O . GLY A 1 231 ? -18.914 40.328 -38.838 1.00 45.44 231 GLY A O 1
#

Sequence (231 aa):
MKAISIFNDVLGPVMRGPSSSHTAAPYQIGRMARALLLGPDRVPHLSRGTASEGERSEADAAADGPAEAAFVFDPGGSFAQVYREQGSDLGFAAGLLGWPLTDERFGQVLDVAAREGVDIRFSVASLAHLLPLTPEGAGLEEGKLHPNTVEMRLRSRRGRTLHAVARSIGGGALVFTQVGGWPVSLTGDAHELMVEMAPDAEPSALLRALGRVTALLAPEGPPPARQERGG

Secondary structure (DSSP, 8-state):
-PPPPIIIIISPP--SSS-IIIIIHHHHHHHHHHHHHH-GGG-TTT--S---S----HHHHHT-SEEEEEEEE-TTSHHHHHTTTTTHHHHHHHHHHT--TT-TTGGGHHHHHHHTT-EEEEEE---GGGTT---TTS--STT---TTEEEEEEEETT--EEEEEEEEEETTEEEEEEETTEEEEE-SSS--------TT--HHHHHHHHHHHHHHSSPPPPPPP------

Foldseek 3Di:
DPDADCVPHVDFDDAPFDFLLLALLLLQVLQVVLCLQQDQCQDVVLVPDDDDDDPDDPVNSVQKAWQEKEKEAECQAPCVVCNVVRVSLLSNQCNRRVHPRHDPCSVCSVVVCVVVNRHYYYYYDHPLVCPPLAPDPPDDDDGDDHRFKIWMWTAISVGGIWTWIKGRPGSNWIFTQDIPNDGDTDTPPDDDDDDDDDPPDDPVVVVVVVVVVVVSVPDDPDDPPPPDPDD

pLDDT: mean 78.11, std 20.16, range [33.88, 98.75]